Protein AF-A0A0C2NBC2-F1 (afdb_monomer)

Sequence (192 aa):
MINNTVFPVDLDEVLRVILNFRPHAPLLLIKTSCEFSKDFIDHCDNTSKCIQIPGITFDSIYKWFAQVHVPASQVITRVRAAKKDIVSDNISDCKYLNNILVLCRQTNEVARIATLIGEIIKQTGENDAVLVLQTVSDFYTVRVRKVSEFIKIKSKTMKTIVNPLSLLFFTHQHYQSLGNYGLYQHTLQSFI

Solvent-accessible surface area (backbone atoms only — not comparable to full-atom values): 11578 Å² total; per-residue (Å²): 139,89,82,85,75,94,50,75,78,53,51,54,54,51,50,55,53,53,69,66,58,58,76,86,50,59,68,67,58,54,36,53,45,39,43,52,53,48,52,50,50,56,50,32,77,75,34,101,72,52,80,84,45,88,97,60,48,71,66,58,52,37,57,45,37,38,68,37,45,70,52,46,60,52,44,74,77,72,71,77,75,86,63,94,52,66,63,62,51,50,40,51,52,43,52,56,49,52,56,28,43,77,61,44,86,50,69,69,57,35,51,54,51,52,50,52,47,50,50,53,43,69,73,36,55,77,83,52,23,54,58,41,49,47,53,56,50,50,58,50,52,55,50,53,50,53,52,51,52,51,52,55,50,51,52,58,58,42,72,75,76,60,75,80,77,70,64,65,64,66,59,53,64,62,51,67,76,64,71,81,70,96,78,64,73,81,78,59,67,82,79,114

pLDDT: mean 79.21, std 20.14, range [30.17, 97.56]

Secondary structure (DSSP, 8-state):
-----S-HHHHHHHHHHHHT--TTS-HHHHHHHHHHHHHHHHHHHHSTT----TT--HHHHHHHHHHTHHHHHHSTTS--SS-S-HHHHHHHHHHHHHHHHTT--SHHHHHHHHHHHHHHHHHS-HHHHHHHHHHHHHHHHHHHHHHHHHHHHHHHHHTTT--GGGSHHHHHHHHHTTTT-TTSSSSSTT--

Structure (mmCIF, N/CA/C/O backbone):
data_AF-A0A0C2NBC2-F1
#
_entry.id   AF-A0A0C2NBC2-F1
#
loop_
_atom_site.group_PDB
_atom_site.id
_atom_site.type_symbol
_atom_site.label_atom_id
_atom_site.label_alt_id
_atom_site.label_comp_id
_atom_site.label_asym_id
_atom_site.label_entity_id
_atom_site.label_seq_id
_atom_site.pdbx_PDB_ins_code
_atom_site.Cartn_x
_atom_site.Cartn_y
_atom_site.Cartn_z
_atom_site.occupancy
_atom_site.B_iso_or_equiv
_atom_site.auth_seq_id
_atom_site.auth_comp_id
_atom_site.auth_asym_id
_atom_site.auth_atom_id
_atom_site.pdbx_PDB_model_num
ATOM 1 N N . MET A 1 1 ? 0.165 -8.753 -22.929 1.00 30.17 1 MET A N 1
ATOM 2 C CA . MET A 1 1 ? -0.821 -7.994 -23.725 1.00 30.17 1 MET A CA 1
ATOM 3 C C . MET A 1 1 ? -2.175 -8.651 -23.497 1.00 30.17 1 MET A C 1
ATOM 5 O O . MET A 1 1 ? -2.457 -9.665 -24.115 1.00 30.17 1 MET A O 1
ATOM 9 N N . ILE A 1 2 ? -2.934 -8.154 -22.517 1.00 35.72 2 ILE A N 1
ATOM 10 C CA . ILE A 1 2 ? -4.278 -8.635 -22.158 1.00 35.72 2 ILE A CA 1
ATOM 11 C C . ILE A 1 2 ? -5.231 -7.534 -22.625 1.00 35.72 2 ILE A C 1
ATOM 13 O O . ILE A 1 2 ? -5.630 -6.679 -21.846 1.00 35.72 2 ILE A O 1
ATOM 17 N N . ASN A 1 3 ? -5.494 -7.472 -23.928 1.00 37.84 3 ASN A N 1
ATOM 18 C CA . ASN A 1 3 ? -6.406 -6.484 -24.499 1.00 37.84 3 ASN A CA 1
ATOM 19 C C . ASN A 1 3 ? -7.608 -7.264 -25.041 1.00 37.84 3 ASN A C 1
ATOM 21 O O . ASN A 1 3 ? -7.467 -7.962 -26.040 1.00 37.84 3 ASN A O 1
ATOM 25 N N . ASN A 1 4 ? -8.753 -7.151 -24.360 1.00 46.91 4 ASN A N 1
ATOM 26 C CA . ASN A 1 4 ? -10.047 -7.804 -24.632 1.00 46.91 4 ASN A CA 1
ATOM 27 C C . ASN A 1 4 ? -10.210 -9.257 -24.153 1.00 46.91 4 ASN A C 1
ATOM 29 O O . ASN A 1 4 ? -10.560 -10.138 -24.937 1.00 46.91 4 ASN A O 1
ATOM 33 N N . THR A 1 5 ? -10.046 -9.517 -22.854 1.00 44.75 5 THR A N 1
ATOM 34 C CA . THR A 1 5 ? -10.602 -10.743 -22.262 1.00 44.75 5 THR A CA 1
ATOM 35 C C . THR A 1 5 ? -12.075 -10.547 -21.899 1.00 44.75 5 THR A C 1
ATOM 37 O O . THR A 1 5 ? -12.472 -9.566 -21.278 1.00 44.75 5 THR A O 1
ATOM 40 N N . VAL A 1 6 ? -12.881 -11.524 -22.303 1.00 53.97 6 VAL A N 1
ATOM 41 C CA . VAL A 1 6 ? -14.344 -11.656 -22.182 1.00 53.97 6 VAL A CA 1
ATOM 42 C C . VAL A 1 6 ? -14.830 -11.805 -20.724 1.00 53.97 6 VAL A C 1
ATOM 44 O O . VAL A 1 6 ? -15.981 -12.142 -20.485 1.00 53.97 6 VAL A O 1
ATOM 47 N N . PHE A 1 7 ? -13.997 -11.521 -19.720 1.00 52.72 7 PHE A N 1
ATOM 48 C CA . PHE A 1 7 ? -14.263 -11.943 -18.341 1.00 52.72 7 PHE A CA 1
ATOM 49 C C . PHE A 1 7 ? -14.212 -10.818 -17.295 1.00 52.72 7 PHE A C 1
ATOM 51 O O . PHE A 1 7 ? -13.457 -10.907 -16.329 1.00 52.72 7 PHE A O 1
ATOM 58 N N . PRO A 1 8 ? -15.043 -9.764 -17.414 1.00 58.97 8 PRO A N 1
ATOM 59 C CA . PRO A 1 8 ? -15.322 -8.900 -16.269 1.00 58.97 8 PRO A CA 1
ATOM 60 C C . PRO A 1 8 ? -16.094 -9.640 -15.157 1.00 58.97 8 PRO A C 1
ATOM 62 O O . PRO A 1 8 ? -16.022 -9.221 -14.008 1.00 58.97 8 PRO A O 1
ATOM 65 N N . VAL A 1 9 ? -16.797 -10.735 -15.489 1.00 59.44 9 VAL A N 1
ATOM 66 C CA . VAL A 1 9 ? -17.610 -11.540 -14.552 1.00 59.44 9 VAL A CA 1
ATOM 67 C C . VAL A 1 9 ? -16.767 -12.493 -13.691 1.00 59.44 9 VAL A C 1
ATOM 69 O O . VAL A 1 9 ? -17.224 -12.901 -12.636 1.00 59.44 9 VAL A O 1
ATOM 72 N N . ASP A 1 10 ? -15.525 -12.803 -14.072 1.00 78.19 10 ASP A N 1
ATOM 73 C CA . ASP A 1 10 ? -14.677 -13.690 -13.256 1.00 78.19 10 ASP A CA 1
ATOM 74 C C . ASP A 1 10 ? -13.828 -12.898 -12.250 1.00 78.19 10 ASP A C 1
ATOM 76 O O . ASP A 1 10 ? -13.394 -13.417 -11.222 1.00 78.19 10 ASP A O 1
ATOM 80 N N . LEU A 1 11 ? -13.566 -11.617 -12.535 1.00 86.62 11 LEU A N 1
ATOM 81 C CA . LEU A 1 11 ? -12.666 -10.798 -11.726 1.00 86.62 11 LEU A CA 1
ATOM 82 C C . LEU A 1 11 ? -13.251 -10.485 -10.344 1.00 86.62 11 LEU A C 1
ATOM 84 O O . LEU A 1 11 ? -12.515 -10.464 -9.353 1.00 86.62 11 LEU A O 1
ATOM 88 N N . ASP A 1 12 ? -14.561 -10.244 -10.258 1.00 87.94 12 ASP A N 1
ATOM 89 C CA . ASP A 1 12 ? -15.206 -9.971 -8.977 1.00 87.94 12 ASP A CA 1
ATOM 90 C C . ASP A 1 12 ? -15.279 -11.218 -8.097 1.00 87.94 12 ASP A C 1
ATOM 92 O O . ASP A 1 12 ? -14.999 -11.126 -6.901 1.00 87.94 12 ASP A O 1
ATOM 96 N N . GLU A 1 13 ? -15.588 -12.378 -8.672 1.00 90.69 13 GLU A N 1
ATOM 97 C CA . GLU A 1 13 ? -15.588 -13.651 -7.960 1.00 90.69 13 GLU A CA 1
ATOM 98 C C . GLU A 1 13 ? -14.192 -13.978 -7.421 1.00 90.69 13 GLU A C 1
ATOM 100 O O . GLU A 1 13 ? -14.047 -14.265 -6.230 1.00 90.69 13 GLU A O 1
ATOM 105 N N . VAL A 1 14 ? -13.148 -13.825 -8.243 1.00 92.94 14 VAL A N 1
ATOM 106 C CA . VAL A 1 14 ? -11.758 -14.044 -7.815 1.00 92.94 14 VAL A CA 1
ATOM 107 C C . VAL A 1 14 ? -11.377 -13.110 -6.665 1.00 92.94 14 VAL A C 1
ATOM 109 O O . VAL A 1 14 ? -10.843 -13.573 -5.654 1.00 92.94 14 VAL A O 1
ATOM 112 N N . LEU A 1 15 ? -11.690 -11.812 -6.756 1.00 94.06 15 LEU A N 1
ATOM 113 C CA . LEU A 1 15 ? -11.416 -10.875 -5.662 1.00 94.06 15 LEU A CA 1
ATOM 114 C C . LEU A 1 15 ? -12.207 -11.227 -4.398 1.00 94.06 15 LEU A C 1
ATOM 116 O O . LEU A 1 15 ? -11.645 -11.187 -3.305 1.00 94.06 15 LEU A O 1
ATOM 120 N N . ARG A 1 16 ? -13.480 -11.626 -4.509 1.00 94.56 16 ARG A N 1
ATOM 121 C CA . ARG A 1 16 ? -14.263 -12.071 -3.342 1.00 94.56 16 ARG A CA 1
ATOM 122 C C . ARG A 1 16 ? -13.638 -13.297 -2.690 1.00 94.56 16 ARG A C 1
ATOM 124 O O . ARG A 1 16 ? -13.584 -13.357 -1.464 1.00 94.56 16 ARG A O 1
ATOM 131 N N . VAL A 1 17 ? -13.159 -14.261 -3.472 1.00 96.06 17 VAL A N 1
ATOM 132 C CA . VAL A 1 17 ? -12.481 -15.454 -2.948 1.00 96.06 17 VAL A CA 1
ATOM 133 C C . VAL A 1 17 ? -11.195 -15.062 -2.218 1.00 96.06 17 VAL A C 1
ATOM 135 O O . VAL A 1 17 ? -11.011 -15.458 -1.066 1.00 96.06 17 VAL A O 1
ATOM 138 N N . ILE A 1 18 ? -10.360 -14.218 -2.833 1.00 96.81 18 ILE A N 1
ATOM 139 C CA . ILE A 1 18 ? -9.109 -13.730 -2.237 1.00 96.81 18 ILE A CA 1
ATOM 140 C C . ILE A 1 18 ? -9.363 -13.044 -0.892 1.00 96.81 18 ILE A C 1
ATOM 142 O O . ILE A 1 18 ? -8.725 -13.380 0.106 1.00 96.81 18 ILE A O 1
ATOM 146 N N . LEU A 1 19 ? -10.328 -12.122 -0.838 1.00 96.25 19 LEU A N 1
ATOM 147 C CA . LEU A 1 19 ? -10.623 -11.348 0.371 1.00 96.25 19 LEU A CA 1
ATOM 148 C C . LEU A 1 19 ? -11.207 -12.195 1.512 1.00 96.25 19 LEU A C 1
ATOM 150 O O . LEU A 1 19 ? -11.191 -11.760 2.663 1.00 96.25 19 LEU A O 1
ATOM 154 N N . ASN A 1 20 ? -11.682 -13.406 1.213 1.00 96.75 20 ASN A N 1
ATOM 155 C CA . ASN A 1 20 ? -12.149 -14.373 2.203 1.00 96.75 20 ASN A CA 1
ATOM 156 C C . ASN A 1 20 ? -11.049 -15.336 2.685 1.00 96.75 20 ASN A C 1
ATOM 158 O O . ASN A 1 20 ? -11.288 -16.130 3.602 1.00 96.75 20 ASN A O 1
ATOM 162 N N . PHE A 1 21 ? -9.837 -15.287 2.119 1.00 97.31 21 PHE A N 1
ATOM 163 C CA . PHE A 1 21 ? -8.730 -16.099 2.616 1.00 97.31 21 PHE A CA 1
ATOM 164 C C . PHE A 1 21 ? -8.300 -15.665 4.013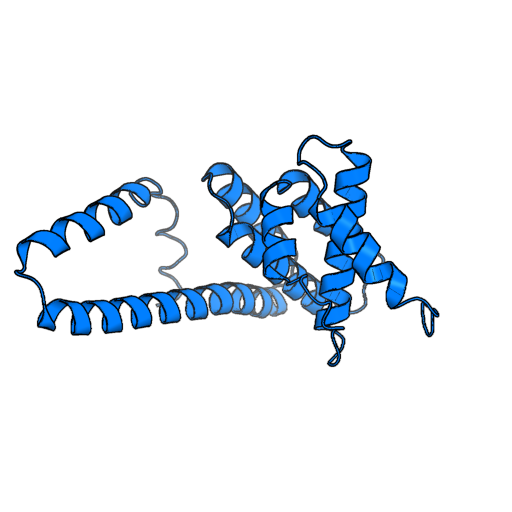 1.00 97.31 21 PHE A C 1
ATOM 166 O O . PHE A 1 21 ? -8.055 -14.490 4.288 1.00 97.31 21 PHE A O 1
ATOM 173 N N . ARG A 1 22 ? -8.149 -16.656 4.897 1.00 96.25 22 ARG A N 1
ATOM 174 C CA . ARG A 1 22 ? -7.610 -16.439 6.239 1.00 96.25 22 ARG A CA 1
ATOM 175 C C . ARG A 1 22 ? -6.101 -16.160 6.171 1.00 96.25 22 ARG A C 1
ATOM 177 O O . ARG A 1 22 ? -5.425 -16.789 5.359 1.00 96.25 22 ARG A O 1
ATOM 184 N N . PRO A 1 23 ? -5.533 -15.358 7.090 1.00 93.19 23 PRO A N 1
ATOM 185 C CA . PRO A 1 23 ? -4.099 -15.035 7.083 1.00 93.19 23 PRO A CA 1
ATOM 186 C C . PRO A 1 23 ? -3.159 -16.245 7.215 1.00 93.19 23 PRO A C 1
ATOM 188 O O . PRO A 1 23 ? -2.001 -16.177 6.821 1.00 93.19 23 PRO A O 1
ATOM 191 N N . HIS A 1 24 ? -3.664 -17.357 7.753 1.00 94.69 24 HIS A N 1
ATOM 192 C CA . HIS A 1 24 ? -2.961 -18.637 7.924 1.00 94.69 24 HIS A CA 1
ATOM 193 C C . HIS A 1 24 ? -3.140 -19.610 6.739 1.00 94.69 24 HIS A C 1
ATOM 195 O O . HIS A 1 24 ? -2.788 -20.784 6.850 1.00 94.69 24 HIS A O 1
ATOM 201 N N . ALA A 1 25 ? -3.716 -19.165 5.617 1.00 96.94 25 ALA A N 1
ATOM 202 C CA . ALA A 1 25 ? -3.747 -19.960 4.392 1.00 96.94 25 ALA A CA 1
ATOM 203 C C . ALA A 1 25 ? -2.314 -20.224 3.868 1.00 96.94 25 ALA A C 1
ATOM 205 O O . ALA A 1 25 ? -1.370 -19.542 4.279 1.00 96.94 25 ALA A O 1
ATOM 206 N N . PRO A 1 26 ? -2.119 -21.201 2.960 1.00 97.56 26 PRO A N 1
ATOM 207 C CA . PRO A 1 26 ? -0.796 -21.515 2.429 1.00 97.56 26 PRO A CA 1
ATOM 208 C C . PRO A 1 26 ? -0.068 -20.275 1.893 1.00 97.56 26 PRO A C 1
ATOM 210 O O . PRO A 1 26 ? -0.634 -19.496 1.125 1.00 97.56 26 PRO A O 1
ATOM 213 N N . LEU A 1 27 ? 1.206 -20.110 2.268 1.00 95.12 27 LEU A N 1
ATOM 214 C CA . LEU A 1 27 ? 1.987 -18.905 1.958 1.00 95.12 27 LEU A CA 1
ATOM 215 C C . LEU A 1 27 ? 2.019 -18.587 0.458 1.00 95.12 27 LEU A C 1
ATOM 217 O O . LEU A 1 27 ? 1.910 -17.424 0.079 1.00 95.12 27 LEU A O 1
ATOM 221 N N . LEU A 1 28 ? 2.147 -19.613 -0.389 1.00 95.06 28 LEU A N 1
ATOM 222 C CA . LEU A 1 28 ? 2.129 -19.449 -1.842 1.00 95.06 28 LEU A CA 1
ATOM 223 C C . LEU A 1 28 ? 0.809 -18.829 -2.318 1.00 95.06 28 LEU A C 1
ATOM 225 O O . LEU A 1 28 ? 0.835 -17.871 -3.081 1.00 95.06 28 LEU A O 1
ATOM 229 N N . LEU A 1 29 ? -0.324 -19.317 -1.804 1.00 96.44 29 LEU A N 1
ATOM 230 C CA . LEU A 1 29 ? -1.652 -18.815 -2.153 1.00 96.44 29 LEU A CA 1
ATOM 231 C C . LEU A 1 29 ? -1.825 -17.355 -1.729 1.00 96.44 29 LEU A C 1
ATOM 233 O O . LEU A 1 29 ? -2.248 -16.535 -2.540 1.00 96.44 29 LEU A O 1
ATOM 237 N N . ILE A 1 30 ? -1.456 -17.015 -0.489 1.00 97.12 30 ILE A N 1
ATOM 238 C CA . ILE A 1 30 ? -1.508 -15.628 -0.007 1.00 97.12 30 ILE A CA 1
ATOM 239 C C . ILE A 1 30 ? -0.620 -14.731 -0.867 1.00 97.12 30 ILE A C 1
ATOM 241 O O . ILE A 1 30 ? -1.044 -13.653 -1.266 1.00 97.12 30 ILE A O 1
ATOM 245 N N . LYS A 1 31 ? 0.592 -15.181 -1.198 1.00 94.75 31 LYS A N 1
ATOM 246 C CA . LYS A 1 31 ? 1.529 -14.393 -1.993 1.00 94.75 31 LYS A CA 1
ATOM 247 C C . LYS A 1 31 ? 1.004 -14.106 -3.398 1.00 94.75 31 LYS A C 1
ATOM 249 O O . LYS A 1 31 ? 0.984 -12.946 -3.791 1.00 94.75 31 LYS A O 1
ATOM 254 N N . THR A 1 32 ? 0.527 -15.125 -4.108 1.00 94.56 32 THR A N 1
ATOM 255 C CA . THR A 1 32 ? -0.091 -14.963 -5.434 1.00 94.56 32 THR A CA 1
ATOM 256 C C . THR A 1 32 ? -1.338 -14.082 -5.356 1.00 94.56 32 THR A C 1
ATOM 258 O O . THR A 1 32 ? -1.548 -13.230 -6.212 1.00 94.56 32 THR A O 1
ATOM 261 N N . SER A 1 33 ? -2.134 -14.215 -4.293 1.00 96.62 33 SER A N 1
ATOM 262 C CA . SER A 1 33 ? -3.305 -13.361 -4.066 1.00 96.62 33 SER A CA 1
ATOM 263 C C . SER A 1 33 ? -2.920 -11.898 -3.832 1.00 96.62 33 SER A C 1
ATOM 265 O O . SER A 1 33 ? -3.608 -10.992 -4.306 1.00 96.62 33 SER A O 1
ATOM 267 N N . CYS A 1 34 ? -1.806 -11.657 -3.132 1.00 95.56 34 CYS A N 1
ATOM 268 C CA . CYS A 1 34 ? -1.282 -10.314 -2.934 1.00 95.56 34 CYS A CA 1
ATOM 269 C C . CYS A 1 34 ? -0.752 -9.705 -4.237 1.00 95.56 34 CYS A C 1
ATOM 271 O O . CYS A 1 34 ? -1.027 -8.538 -4.502 1.00 95.56 34 CYS A O 1
ATOM 273 N N . GLU A 1 35 ? -0.018 -10.488 -5.035 1.00 93.44 35 GLU A N 1
ATOM 274 C CA . GLU A 1 35 ? 0.471 -10.095 -6.364 1.00 93.44 35 GLU A CA 1
ATOM 275 C C . GLU A 1 35 ? -0.717 -9.704 -7.263 1.00 93.44 35 GLU A C 1
ATOM 277 O O . GLU A 1 35 ? -0.791 -8.568 -7.723 1.00 93.44 35 GLU A O 1
ATOM 282 N N . PHE A 1 36 ? -1.723 -10.575 -7.370 1.00 94.00 36 PHE A N 1
ATOM 283 C CA . PHE A 1 36 ? -2.944 -10.312 -8.135 1.00 94.00 36 PHE A CA 1
ATOM 284 C C . PHE A 1 36 ? -3.692 -9.053 -7.674 1.00 94.00 36 PHE A C 1
ATOM 286 O O . PHE A 1 36 ? -4.092 -8.221 -8.485 1.00 94.00 36 PHE A O 1
ATOM 293 N N . SER A 1 37 ? -3.888 -8.892 -6.362 1.00 94.69 37 SER A N 1
ATOM 294 C CA . SER A 1 37 ? -4.626 -7.747 -5.814 1.00 94.69 37 SER A CA 1
ATOM 295 C C . SER A 1 37 ? -3.878 -6.428 -6.015 1.00 94.69 37 SER A C 1
ATOM 297 O O . SER A 1 37 ? -4.515 -5.393 -6.208 1.00 94.69 37 SER A O 1
ATOM 299 N N . LYS A 1 38 ? -2.538 -6.448 -5.990 1.00 92.75 38 LYS A N 1
ATOM 300 C CA . LYS A 1 38 ? -1.725 -5.272 -6.318 1.00 92.75 38 LYS A CA 1
ATOM 301 C C . LYS A 1 38 ? -1.843 -4.935 -7.802 1.00 92.75 38 LYS A C 1
ATOM 303 O O . LYS A 1 38 ? -2.137 -3.788 -8.113 1.00 92.75 38 LYS A O 1
ATOM 308 N N . ASP A 1 39 ? -1.708 -5.923 -8.685 1.00 90.50 39 ASP A N 1
ATOM 309 C CA . ASP A 1 39 ? -1.859 -5.725 -10.131 1.00 90.50 39 ASP A CA 1
ATOM 310 C C . ASP A 1 39 ? -3.245 -5.154 -10.478 1.00 90.50 39 ASP A C 1
ATOM 312 O O . ASP A 1 39 ? -3.367 -4.278 -11.334 1.00 90.50 39 ASP A O 1
ATOM 316 N N . PHE A 1 40 ? -4.292 -5.595 -9.771 1.00 91.44 40 PHE A N 1
ATOM 317 C CA . PHE A 1 40 ? -5.639 -5.038 -9.892 1.00 91.44 40 PHE A CA 1
ATOM 318 C C . PHE A 1 40 ? -5.705 -3.554 -9.494 1.00 91.44 40 PHE A C 1
ATOM 320 O O . PHE A 1 40 ? -6.279 -2.750 -10.231 1.00 91.44 40 PHE A O 1
ATOM 327 N N . ILE A 1 41 ? -5.109 -3.173 -8.358 1.00 91.50 41 ILE A N 1
ATOM 328 C CA . ILE A 1 41 ? -5.049 -1.770 -7.911 1.00 91.50 41 ILE A CA 1
ATOM 329 C C . ILE A 1 41 ? -4.270 -0.924 -8.919 1.00 91.50 41 ILE A C 1
ATOM 331 O O . ILE A 1 41 ? -4.780 0.099 -9.370 1.00 91.50 41 ILE A O 1
ATOM 335 N N . ASP A 1 42 ? -3.079 -1.375 -9.317 1.00 88.88 42 ASP A N 1
ATOM 336 C CA . ASP A 1 42 ? -2.225 -0.664 -10.268 1.00 88.88 42 ASP A CA 1
ATOM 337 C C . ASP A 1 42 ? -2.945 -0.485 -11.618 1.00 88.88 42 ASP A C 1
ATOM 339 O O . ASP A 1 42 ? -2.888 0.582 -12.233 1.00 88.88 42 ASP A O 1
ATOM 343 N N . HIS A 1 43 ? -3.680 -1.498 -12.086 1.00 87.31 43 HIS A N 1
ATOM 344 C CA . HIS A 1 43 ? -4.497 -1.388 -13.294 1.00 87.31 43 HIS A CA 1
ATOM 345 C C . HIS A 1 43 ? -5.618 -0.349 -13.147 1.00 87.31 43 HIS A C 1
ATOM 347 O O . HIS A 1 43 ? -5.848 0.456 -14.054 1.00 87.31 43 HIS A O 1
ATOM 353 N N . CYS A 1 44 ? -6.310 -0.347 -12.010 1.00 88.12 44 CYS A N 1
ATOM 354 C CA . CYS A 1 44 ? -7.367 0.614 -11.732 1.00 88.12 44 CYS A CA 1
ATOM 355 C C . CYS A 1 44 ? -6.856 2.054 -11.598 1.00 88.12 44 CYS A C 1
ATOM 357 O O . CYS A 1 44 ? -7.519 2.962 -12.085 1.00 88.12 44 CYS A O 1
ATOM 359 N N . ASP A 1 45 ? -5.695 2.279 -10.985 1.00 86.31 45 ASP A N 1
ATOM 360 C CA . ASP A 1 45 ? -5.118 3.622 -10.848 1.00 86.31 45 ASP A CA 1
ATOM 361 C C . ASP A 1 45 ? -4.668 4.188 -12.206 1.00 86.31 45 ASP A C 1
ATOM 363 O O . ASP A 1 45 ? -4.774 5.391 -12.454 1.00 86.31 45 ASP A O 1
ATOM 367 N N . ASN A 1 46 ? -4.216 3.320 -13.118 1.00 83.94 46 ASN A N 1
ATOM 368 C CA . ASN A 1 46 ? -3.791 3.704 -14.467 1.00 83.94 46 ASN A CA 1
ATOM 369 C C . ASN A 1 46 ? -4.950 3.859 -15.463 1.00 83.94 46 ASN A C 1
ATOM 371 O O . ASN A 1 46 ? -4.775 4.441 -16.537 1.00 83.94 46 ASN A O 1
ATOM 375 N N . THR A 1 47 ? -6.134 3.337 -15.143 1.00 83.62 47 THR A N 1
ATOM 376 C CA . THR A 1 47 ? -7.311 3.435 -16.005 1.00 83.62 47 THR A CA 1
ATOM 377 C C . THR A 1 47 ? -8.317 4.408 -15.401 1.00 83.62 47 THR A C 1
ATOM 379 O O . THR A 1 47 ? -8.829 4.220 -14.307 1.00 83.62 47 THR A O 1
ATOM 382 N N . SER A 1 48 ? -8.715 5.438 -16.151 1.00 75.00 48 SER A N 1
ATOM 383 C CA . SER A 1 48 ? -9.769 6.375 -15.712 1.00 75.00 48 SER A CA 1
ATOM 384 C C . SER A 1 48 ? -11.143 5.715 -15.490 1.00 75.00 48 SER A C 1
ATOM 386 O O . SER A 1 48 ? -12.089 6.370 -15.059 1.00 75.00 48 SER A O 1
ATOM 388 N N . LYS A 1 49 ? -11.259 4.417 -15.794 1.00 78.44 49 LYS A N 1
ATOM 389 C CA . LYS A 1 49 ? -12.461 3.591 -15.704 1.0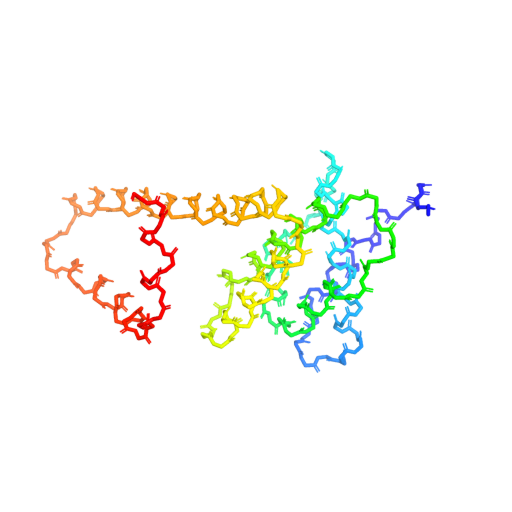0 78.44 49 LYS A CA 1
ATOM 390 C C . LYS A 1 49 ? -12.205 2.353 -14.845 1.00 78.44 49 LYS A C 1
ATOM 392 O O . LYS A 1 49 ? -12.439 1.238 -15.306 1.00 78.44 49 LYS A O 1
ATOM 397 N N . CYS A 1 50 ? -11.727 2.535 -13.615 1.00 78.81 50 CYS A N 1
ATOM 398 C CA . CYS A 1 50 ? -11.687 1.419 -12.675 1.00 78.81 50 CYS A CA 1
ATOM 399 C C . CYS A 1 50 ? -13.086 0.791 -12.576 1.00 78.81 50 CYS A C 1
ATOM 401 O O . CYS A 1 50 ? -14.087 1.486 -12.363 1.00 78.81 50 CYS A O 1
ATOM 403 N N . ILE A 1 51 ? -13.149 -0.523 -12.786 1.00 77.81 51 ILE A N 1
ATOM 404 C CA . ILE A 1 51 ? -14.394 -1.281 -12.724 1.00 77.81 51 ILE A CA 1
ATOM 405 C C . ILE A 1 51 ? -14.875 -1.222 -11.276 1.00 77.81 51 ILE A C 1
ATOM 407 O O . ILE A 1 51 ? -14.234 -1.758 -10.373 1.00 77.81 51 ILE A O 1
ATOM 411 N N . GLN A 1 52 ? -16.001 -0.547 -11.042 1.00 80.06 52 GLN A N 1
ATOM 412 C CA . GLN A 1 52 ? -16.652 -0.586 -9.740 1.00 80.06 52 GLN A CA 1
ATOM 413 C C . GLN A 1 52 ? -17.248 -1.976 -9.553 1.00 80.06 52 GLN A C 1
ATOM 415 O O . GLN A 1 52 ? -18.258 -2.314 -10.166 1.00 80.06 52 GLN A O 1
ATOM 420 N N . ILE A 1 53 ? -16.606 -2.783 -8.716 1.00 84.31 53 ILE A N 1
ATOM 421 C CA . ILE A 1 53 ? -17.101 -4.104 -8.355 1.00 84.31 53 ILE A CA 1
ATOM 422 C C . ILE A 1 53 ? -18.050 -3.947 -7.159 1.00 84.31 53 ILE A C 1
ATOM 424 O O . ILE A 1 53 ? -17.608 -3.521 -6.087 1.00 84.31 53 ILE A O 1
ATOM 428 N N . PRO A 1 54 ? -19.347 -4.280 -7.293 1.00 86.00 54 PRO A N 1
ATOM 429 C CA . PRO A 1 54 ? -20.291 -4.158 -6.190 1.00 86.00 54 PRO A CA 1
ATOM 430 C C . PRO A 1 54 ? -19.819 -4.933 -4.953 1.00 86.00 54 PRO A C 1
ATOM 432 O O . PRO A 1 54 ? -19.518 -6.123 -5.018 1.00 86.00 54 PRO A O 1
ATOM 435 N N . GLY A 1 55 ? -19.747 -4.245 -3.812 1.00 86.31 55 GLY A N 1
ATOM 436 C CA . GLY A 1 55 ? -19.353 -4.836 -2.528 1.00 86.31 55 GLY A CA 1
ATOM 437 C C . GLY A 1 55 ? -17.844 -4.980 -2.297 1.00 86.31 55 GLY A C 1
ATOM 438 O O . GLY A 1 55 ? -17.444 -5.242 -1.162 1.00 86.31 55 GLY A O 1
ATOM 439 N N . ILE A 1 56 ? -16.997 -4.753 -3.307 1.00 89.12 56 ILE A N 1
ATOM 440 C CA . ILE A 1 56 ? -15.539 -4.753 -3.146 1.00 89.12 56 ILE A CA 1
ATOM 441 C C . ILE A 1 56 ? -15.027 -3.323 -3.263 1.00 89.12 56 ILE A C 1
ATOM 443 O O . ILE A 1 56 ? -15.150 -2.670 -4.293 1.00 89.12 56 ILE A O 1
ATOM 447 N N . THR A 1 57 ? -14.427 -2.835 -2.181 1.00 92.44 57 THR A N 1
ATOM 448 C CA . THR A 1 57 ? -13.785 -1.518 -2.141 1.00 92.44 57 THR A CA 1
ATOM 449 C C . THR A 1 57 ? -12.280 -1.690 -1.995 1.00 92.44 57 THR A C 1
ATOM 451 O O . THR A 1 57 ? -11.825 -2.688 -1.433 1.00 92.44 57 THR A O 1
ATOM 454 N N . PHE A 1 58 ? -11.492 -0.698 -2.418 1.00 91.88 58 PHE A N 1
ATOM 455 C CA . PHE A 1 58 ? -10.056 -0.696 -2.121 1.00 91.88 58 PHE A CA 1
ATOM 456 C C . PHE A 1 58 ? -9.773 -0.762 -0.621 1.00 91.88 58 PHE A C 1
ATOM 458 O O . PHE A 1 58 ? -8.817 -1.413 -0.217 1.00 91.88 58 PHE A O 1
ATOM 465 N N . ASP A 1 59 ? -10.626 -0.167 0.215 1.00 92.38 59 ASP A N 1
ATOM 466 C CA . ASP A 1 59 ? -10.519 -0.285 1.671 1.00 92.38 59 ASP A CA 1
ATOM 467 C C . ASP A 1 59 ? -10.611 -1.749 2.134 1.00 92.38 59 ASP A C 1
ATOM 469 O O . ASP A 1 59 ? -9.814 -2.175 2.967 1.00 92.38 59 ASP A O 1
ATOM 473 N N . SER A 1 60 ? -11.499 -2.555 1.542 1.00 94.81 60 SER A N 1
ATOM 474 C CA . SER A 1 60 ? -11.572 -3.997 1.816 1.00 94.81 60 SER A CA 1
ATOM 475 C C . SER A 1 60 ? -10.280 -4.723 1.423 1.00 94.81 60 SER A C 1
ATOM 477 O O . SER A 1 60 ? -9.796 -5.559 2.186 1.00 94.81 60 SER A O 1
ATOM 479 N N . ILE A 1 61 ? -9.690 -4.375 0.273 1.00 95.38 61 ILE A N 1
ATOM 480 C CA . ILE A 1 61 ? -8.424 -4.962 -0.191 1.00 95.38 61 ILE A CA 1
ATOM 481 C C . ILE A 1 61 ? -7.270 -4.573 0.744 1.00 95.38 61 ILE A C 1
ATOM 483 O O . ILE A 1 61 ? -6.535 -5.439 1.216 1.00 95.38 61 ILE A O 1
ATOM 487 N N . TYR A 1 62 ? -7.143 -3.293 1.100 1.00 94.00 62 TYR A N 1
ATOM 488 C CA . TYR A 1 62 ? -6.114 -2.827 2.031 1.00 94.00 62 TYR A CA 1
ATOM 489 C C . TYR A 1 62 ? -6.280 -3.413 3.439 1.00 94.00 62 TYR A C 1
ATOM 491 O O . TYR A 1 62 ? -5.289 -3.779 4.073 1.00 94.00 62 TYR A O 1
ATOM 499 N N . LYS A 1 63 ? -7.518 -3.586 3.918 1.00 93.19 63 LYS A N 1
ATOM 500 C CA . LYS A 1 63 ? -7.807 -4.288 5.180 1.00 93.19 63 LYS A CA 1
ATOM 501 C C . LYS A 1 63 ? -7.373 -5.744 5.146 1.00 93.19 63 LYS A C 1
ATOM 503 O O . LYS A 1 63 ? -6.921 -6.255 6.170 1.00 93.19 63 LYS A O 1
ATOM 508 N N . TRP A 1 64 ? -7.512 -6.412 4.007 1.00 96.00 64 TRP A N 1
ATOM 509 C CA . TRP A 1 64 ? -7.005 -7.767 3.837 1.00 96.00 64 TRP A CA 1
ATOM 510 C C . TRP A 1 64 ? -5.470 -7.781 3.821 1.00 96.00 64 TRP A C 1
ATOM 512 O O . TRP A 1 64 ? -4.865 -8.520 4.597 1.00 96.00 64 TRP A O 1
ATOM 522 N N . PHE A 1 65 ? -4.823 -6.878 3.073 1.00 95.19 65 PHE A N 1
ATOM 523 C CA . PHE A 1 65 ? -3.361 -6.747 3.070 1.00 95.19 65 PHE A CA 1
ATOM 524 C C . PHE A 1 65 ? -2.761 -6.504 4.453 1.00 95.19 65 PHE A C 1
ATOM 526 O O . PHE A 1 65 ? -1.727 -7.084 4.774 1.00 95.19 65 PHE A O 1
ATOM 533 N N . ALA A 1 66 ? -3.407 -5.691 5.289 1.00 91.75 66 ALA A N 1
ATOM 534 C CA . ALA A 1 66 ? -2.954 -5.438 6.655 1.00 91.75 66 ALA A CA 1
ATOM 535 C C . ALA A 1 66 ? -2.881 -6.725 7.499 1.00 91.75 66 ALA A C 1
ATOM 537 O O . ALA A 1 66 ? -2.005 -6.863 8.350 1.00 91.75 66 ALA A O 1
ATOM 538 N N . GLN A 1 67 ? -3.747 -7.707 7.230 1.00 94.00 67 GLN A N 1
ATOM 539 C CA . GLN A 1 67 ? -3.726 -8.998 7.924 1.00 94.00 67 GLN A CA 1
ATOM 540 C C . GLN A 1 67 ? -2.591 -9.909 7.435 1.00 94.00 67 GLN A C 1
ATOM 542 O O . GLN A 1 67 ? -2.084 -10.726 8.200 1.00 94.00 67 GLN A O 1
ATOM 547 N N . VAL A 1 68 ? -2.155 -9.749 6.183 1.00 94.50 68 VAL A N 1
ATOM 548 C CA . VAL A 1 68 ? -1.061 -10.511 5.552 1.00 94.50 68 VAL A CA 1
ATOM 549 C C . VAL A 1 68 ? 0.111 -9.605 5.167 1.00 94.50 68 VAL A C 1
ATOM 551 O O . VAL A 1 68 ? 0.752 -9.764 4.128 1.00 94.50 68 VAL A O 1
ATOM 554 N N . HIS A 1 69 ? 0.416 -8.645 6.039 1.00 89.44 69 HIS A N 1
ATOM 555 C CA . HIS A 1 69 ? 1.346 -7.547 5.778 1.00 89.44 69 HIS A CA 1
ATOM 556 C C . HIS A 1 69 ? 2.781 -8.005 5.426 1.00 89.44 69 HIS A C 1
ATOM 558 O O . HIS A 1 69 ? 3.488 -7.289 4.723 1.00 89.44 69 HIS A O 1
ATOM 564 N N . VAL A 1 70 ? 3.234 -9.191 5.872 1.00 91.12 70 VAL A N 1
ATOM 565 C CA . VAL A 1 70 ? 4.533 -9.776 5.454 1.00 91.12 70 VAL A CA 1
ATOM 566 C C . VAL A 1 70 ? 4.508 -10.172 3.965 1.00 91.12 70 VAL A C 1
ATOM 568 O O . VAL A 1 70 ? 5.291 -9.608 3.202 1.00 91.12 70 VAL A O 1
ATOM 571 N N . PRO A 1 71 ? 3.631 -11.087 3.500 1.00 92.50 71 PRO A N 1
ATOM 572 C CA . PRO A 1 71 ? 3.475 -11.358 2.070 1.00 92.50 71 PRO A CA 1
ATOM 573 C C . PRO A 1 71 ? 3.184 -10.114 1.230 1.00 92.50 71 PRO A C 1
ATOM 575 O O . PRO A 1 71 ? 3.792 -9.939 0.178 1.00 92.50 71 PRO A O 1
ATOM 578 N N . ALA A 1 72 ? 2.294 -9.236 1.705 1.00 91.31 72 ALA A N 1
ATOM 579 C CA . ALA A 1 72 ? 1.887 -8.029 0.989 1.00 91.31 72 ALA A CA 1
ATOM 580 C C . ALA A 1 72 ? 3.070 -7.095 0.697 1.00 91.31 72 ALA A C 1
ATOM 582 O O . ALA A 1 72 ? 3.146 -6.513 -0.384 1.00 91.31 72 ALA A O 1
ATOM 583 N N . SER A 1 73 ? 4.020 -6.983 1.630 1.00 88.94 73 SER A N 1
ATOM 584 C CA . SER A 1 73 ? 5.201 -6.140 1.453 1.00 88.94 73 SER A CA 1
ATOM 585 C C . SER A 1 73 ? 6.250 -6.760 0.522 1.00 88.94 73 SER A C 1
ATOM 587 O O . SER A 1 73 ? 7.024 -6.040 -0.100 1.00 88.94 73 SER A O 1
ATOM 589 N N . GLN A 1 74 ? 6.273 -8.091 0.390 1.00 90.88 74 GLN A N 1
ATOM 590 C CA . GLN A 1 74 ? 7.165 -8.797 -0.540 1.00 90.88 74 GLN A CA 1
ATOM 591 C C . GLN A 1 74 ? 6.733 -8.686 -2.006 1.00 90.88 74 GLN A C 1
ATOM 593 O O . GLN A 1 74 ? 7.514 -9.027 -2.889 1.00 90.88 74 GLN A O 1
ATOM 598 N N . VAL A 1 75 ? 5.505 -8.247 -2.287 1.00 89.19 75 VAL A N 1
ATOM 599 C CA . VAL A 1 75 ? 5.043 -8.075 -3.673 1.00 89.19 75 VAL A CA 1
ATOM 600 C C . VAL A 1 75 ? 5.874 -7.011 -4.394 1.00 89.19 75 VAL A C 1
ATOM 602 O O . VAL A 1 75 ? 6.259 -7.193 -5.544 1.00 89.19 75 VAL A O 1
ATOM 605 N N . ILE A 1 76 ? 6.237 -5.944 -3.682 1.00 85.06 76 ILE A N 1
ATOM 606 C CA . ILE A 1 76 ? 7.017 -4.816 -4.213 1.00 85.06 76 ILE A CA 1
ATOM 607 C C . ILE A 1 76 ? 8.402 -5.257 -4.694 1.00 85.06 76 ILE A C 1
ATOM 609 O O . ILE A 1 76 ? 8.933 -4.733 -5.668 1.00 85.06 76 ILE A O 1
ATOM 613 N N . THR A 1 77 ? 8.997 -6.256 -4.040 1.00 77.44 77 THR A N 1
ATOM 614 C CA . THR A 1 77 ? 10.364 -6.681 -4.354 1.00 77.44 77 THR A CA 1
ATOM 615 C C . THR A 1 77 ? 10.448 -7.592 -5.578 1.00 77.44 77 THR A C 1
ATOM 617 O O . THR A 1 77 ? 11.549 -7.830 -6.071 1.00 77.44 77 THR A O 1
ATOM 620 N N . ARG A 1 78 ? 9.321 -8.121 -6.080 1.00 67.75 78 ARG A N 1
ATOM 621 C CA . ARG A 1 78 ? 9.320 -9.216 -7.065 1.00 67.75 78 ARG A CA 1
ATOM 622 C C . ARG A 1 78 ? 9.225 -8.809 -8.532 1.00 67.75 78 ARG A C 1
ATOM 624 O O . ARG A 1 78 ? 9.534 -9.644 -9.376 1.00 67.75 78 ARG A O 1
ATOM 631 N N . VAL A 1 79 ? 8.844 -7.576 -8.869 1.00 59.69 79 VAL A N 1
ATOM 632 C CA . VAL A 1 79 ? 8.558 -7.219 -10.271 1.00 59.69 79 VAL A CA 1
ATOM 633 C C . VAL A 1 79 ? 9.171 -5.873 -10.653 1.00 59.69 79 VAL A C 1
ATOM 635 O O . VAL A 1 79 ? 8.497 -4.851 -10.744 1.00 59.69 79 VAL A O 1
ATOM 638 N N . ARG A 1 80 ? 10.472 -5.882 -10.956 1.00 60.53 80 ARG A N 1
ATOM 639 C CA . ARG A 1 80 ? 11.124 -4.834 -11.760 1.00 60.53 80 ARG A CA 1
ATOM 640 C C . ARG A 1 80 ? 11.744 -5.452 -13.012 1.00 60.53 80 ARG A C 1
ATOM 642 O O . ARG A 1 80 ? 12.943 -5.356 -13.244 1.00 60.53 80 ARG A O 1
ATOM 649 N N . ALA A 1 81 ? 10.935 -6.132 -13.825 1.00 58.84 81 ALA A N 1
ATOM 650 C CA . ALA A 1 81 ? 11.342 -6.399 -15.201 1.00 58.84 81 ALA A CA 1
ATOM 651 C C . ALA A 1 81 ? 11.426 -5.044 -15.915 1.00 58.84 81 ALA A C 1
ATOM 653 O O . ALA A 1 81 ? 10.382 -4.429 -16.091 1.00 58.84 81 ALA A O 1
ATOM 654 N N . ALA A 1 82 ? 12.649 -4.573 -16.211 1.00 58.41 82 ALA A N 1
ATOM 655 C CA . ALA A 1 82 ? 13.010 -3.345 -16.940 1.00 58.41 82 ALA A CA 1
ATOM 656 C C . ALA A 1 82 ? 11.832 -2.384 -17.201 1.00 58.41 82 ALA A C 1
ATOM 658 O O . ALA 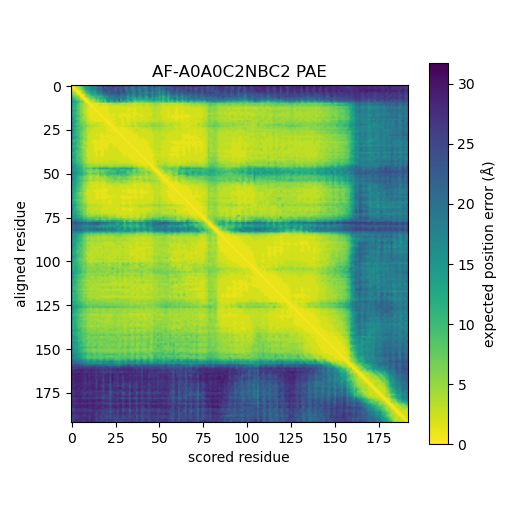A 1 82 ? 11.362 -2.236 -18.332 1.00 58.41 82 ALA A O 1
ATOM 659 N N . LYS A 1 83 ? 11.295 -1.790 -16.130 1.00 63.19 83 LYS A N 1
ATOM 660 C CA . LYS A 1 8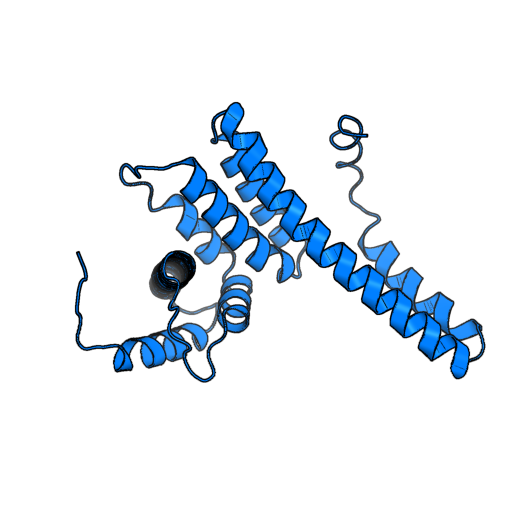3 ? 10.142 -0.902 -16.239 1.00 63.19 83 LYS A CA 1
ATOM 661 C C . LYS A 1 83 ? 10.606 0.441 -16.799 1.00 63.19 83 LYS A C 1
ATOM 663 O O . LYS A 1 83 ? 11.711 0.896 -16.511 1.00 63.19 83 LYS A O 1
ATOM 668 N N . LYS A 1 84 ? 9.771 1.040 -17.651 1.00 75.12 84 LYS A N 1
ATOM 669 C CA . LYS A 1 84 ? 10.109 2.258 -18.403 1.00 75.12 84 LYS A CA 1
ATOM 670 C C . LYS A 1 84 ? 10.176 3.517 -17.531 1.00 75.12 84 LYS A C 1
ATOM 672 O O . LYS A 1 84 ? 10.812 4.474 -17.952 1.00 75.12 84 LYS A O 1
ATOM 677 N N . ASP A 1 85 ? 9.532 3.515 -16.362 1.00 89.25 85 ASP A N 1
ATOM 678 C CA . ASP A 1 85 ? 9.416 4.680 -15.478 1.00 89.25 85 ASP A CA 1
ATOM 679 C C . ASP A 1 85 ? 9.545 4.270 -14.002 1.00 89.25 85 ASP A C 1
ATOM 681 O O . ASP A 1 85 ? 8.565 3.978 -13.317 1.00 89.25 85 ASP A O 1
ATOM 685 N N . ILE A 1 86 ? 10.791 4.253 -13.521 1.00 89.56 86 ILE A N 1
ATOM 686 C CA . ILE A 1 86 ? 11.146 3.878 -12.144 1.00 89.56 86 ILE A CA 1
ATOM 687 C C . ILE A 1 86 ? 10.467 4.800 -11.118 1.00 89.56 86 ILE A C 1
ATOM 689 O O . ILE A 1 86 ? 10.115 4.355 -10.025 1.00 89.56 86 ILE A O 1
ATOM 693 N N . VAL A 1 87 ? 10.281 6.080 -11.452 1.00 92.12 87 VAL A N 1
ATOM 694 C CA . VAL A 1 87 ? 9.731 7.082 -10.530 1.00 92.12 87 VAL A CA 1
ATOM 695 C C . VAL A 1 87 ? 8.257 6.808 -10.286 1.00 92.12 87 VAL A C 1
ATOM 697 O O . VAL A 1 87 ? 7.829 6.726 -9.135 1.00 92.12 87 VAL A O 1
ATOM 700 N N . SER A 1 88 ? 7.491 6.614 -11.361 1.00 91.06 88 SER A N 1
ATOM 701 C CA . SER A 1 88 ? 6.067 6.283 -11.276 1.00 91.06 88 SER A CA 1
ATOM 702 C C . SER A 1 88 ? 5.828 4.987 -10.495 1.00 91.06 88 SER A C 1
ATOM 704 O O . SER A 1 88 ? 4.951 4.935 -9.629 1.00 91.06 88 SER A O 1
ATOM 706 N N . ASP A 1 89 ? 6.669 3.972 -10.705 1.00 89.81 89 ASP A N 1
ATOM 707 C CA . ASP A 1 89 ? 6.601 2.722 -9.946 1.00 89.81 89 ASP A CA 1
ATOM 708 C C . ASP A 1 89 ? 6.850 2.935 -8.450 1.00 89.81 89 ASP A C 1
ATOM 710 O O . ASP A 1 89 ? 6.064 2.481 -7.618 1.00 89.81 89 ASP A O 1
ATOM 714 N N . ASN A 1 90 ? 7.906 3.673 -8.098 1.00 92.88 90 ASN A N 1
ATOM 715 C CA . ASN A 1 90 ? 8.236 3.962 -6.704 1.00 92.88 90 ASN A CA 1
ATOM 716 C C . ASN A 1 90 ? 7.135 4.792 -6.022 1.00 92.88 90 ASN A C 1
ATOM 718 O O . ASN A 1 90 ? 6.819 4.563 -4.853 1.00 92.88 90 ASN A O 1
ATOM 722 N N . ILE A 1 91 ? 6.507 5.720 -6.752 1.00 93.62 91 ILE A N 1
ATOM 723 C CA . ILE A 1 91 ? 5.328 6.464 -6.292 1.00 93.62 91 ILE A CA 1
ATOM 724 C C . ILE A 1 91 ? 4.161 5.506 -6.015 1.00 93.62 91 ILE A C 1
ATOM 726 O O . ILE A 1 91 ? 3.543 5.611 -4.950 1.00 93.62 91 ILE A O 1
ATOM 730 N N . SER A 1 92 ? 3.857 4.574 -6.928 1.00 92.38 92 SER A N 1
ATOM 731 C CA . SER A 1 92 ? 2.783 3.589 -6.719 1.00 92.38 92 SER A CA 1
ATOM 732 C C . SER A 1 92 ? 3.070 2.687 -5.514 1.00 92.38 92 SER A C 1
ATOM 734 O O . SER A 1 92 ? 2.224 2.526 -4.631 1.00 92.38 92 SER A O 1
ATOM 736 N N . ASP A 1 93 ? 4.295 2.172 -5.398 1.00 93.00 93 ASP A N 1
ATOM 737 C CA . ASP A 1 93 ? 4.701 1.309 -4.288 1.00 93.00 93 ASP A CA 1
ATOM 738 C C . ASP A 1 93 ? 4.592 2.025 -2.936 1.00 93.00 93 ASP A C 1
ATOM 740 O O . ASP A 1 93 ? 4.046 1.468 -1.978 1.00 93.00 93 ASP A O 1
ATOM 744 N N . CYS A 1 94 ? 5.019 3.287 -2.858 1.00 93.81 94 CYS A N 1
ATOM 745 C CA . CYS A 1 94 ? 4.864 4.107 -1.659 1.00 93.81 94 CYS A CA 1
ATOM 746 C C . CYS A 1 94 ? 3.391 4.369 -1.313 1.00 93.81 94 CYS A C 1
ATOM 748 O O . CYS A 1 94 ? 3.021 4.300 -0.138 1.00 93.81 94 CYS A O 1
ATOM 750 N N . LYS A 1 95 ? 2.521 4.631 -2.299 1.00 93.19 95 LYS A N 1
ATOM 751 C CA . LYS A 1 95 ? 1.069 4.781 -2.070 1.00 93.19 95 LYS A CA 1
ATOM 752 C C . LYS A 1 95 ? 0.451 3.492 -1.533 1.00 93.19 95 LYS A C 1
ATOM 754 O O . LYS A 1 95 ? -0.294 3.530 -0.552 1.00 93.19 95 LYS A O 1
ATOM 759 N N . TYR A 1 96 ? 0.779 2.360 -2.146 1.00 93.50 96 TYR A N 1
ATOM 760 C CA . TYR A 1 96 ? 0.337 1.040 -1.714 1.00 93.50 96 TYR A CA 1
ATOM 761 C C . TYR A 1 96 ? 0.762 0.753 -0.264 1.00 93.50 96 TYR A C 1
ATOM 763 O O . TYR A 1 96 ? -0.083 0.438 0.576 1.00 93.50 96 TYR A O 1
ATOM 771 N N . LEU A 1 97 ? 2.043 0.954 0.069 1.00 92.50 97 LEU A N 1
ATOM 772 C CA . LEU A 1 97 ? 2.557 0.738 1.425 1.00 92.50 97 LEU A CA 1
ATOM 773 C C . LEU A 1 97 ? 1.936 1.680 2.452 1.00 92.50 97 LEU A C 1
ATOM 775 O O . LEU A 1 97 ? 1.583 1.234 3.539 1.00 92.50 97 LEU A O 1
ATOM 779 N N . ASN A 1 98 ? 1.756 2.958 2.118 1.00 93.25 98 ASN A N 1
ATOM 780 C CA . ASN A 1 98 ? 1.111 3.923 3.006 1.00 93.25 98 ASN A CA 1
ATOM 781 C C . ASN A 1 98 ? -0.331 3.522 3.346 1.00 93.25 98 ASN A C 1
ATOM 783 O O . ASN A 1 98 ? -0.758 3.665 4.492 1.00 93.25 98 ASN A O 1
ATOM 787 N N . ASN A 1 99 ? -1.086 2.983 2.384 1.00 92.12 99 ASN A N 1
ATOM 788 C CA . ASN A 1 99 ? -2.437 2.494 2.654 1.00 92.12 99 ASN A CA 1
ATOM 789 C C . ASN A 1 99 ? -2.449 1.286 3.600 1.00 92.12 99 ASN A C 1
ATOM 791 O O . ASN A 1 99 ? -3.317 1.222 4.470 1.00 92.12 99 ASN A O 1
ATOM 795 N N . ILE A 1 100 ? -1.471 0.380 3.495 1.00 90.06 100 ILE A N 1
ATOM 796 C CA . ILE A 1 100 ? -1.311 -0.732 4.447 1.00 90.06 100 ILE A CA 1
ATOM 797 C C . ILE A 1 100 ? -0.877 -0.208 5.822 1.00 90.06 100 ILE A C 1
ATOM 799 O O . ILE A 1 100 ? -1.446 -0.609 6.834 1.00 90.06 100 ILE A O 1
ATOM 803 N N . LEU A 1 101 ? 0.087 0.718 5.868 1.00 90.94 101 LEU A N 1
ATOM 8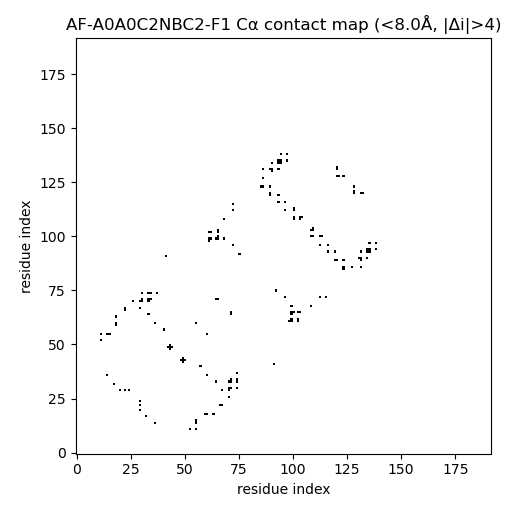04 C CA . LEU A 1 101 ? 0.667 1.249 7.104 1.00 90.94 101 LEU A CA 1
ATOM 805 C C . LEU A 1 101 ? -0.398 1.853 8.022 1.00 90.94 101 LEU A C 1
ATOM 807 O O . LEU A 1 101 ? -0.379 1.599 9.223 1.00 90.94 101 LEU A O 1
ATOM 811 N N . VAL A 1 102 ? -1.372 2.588 7.473 1.00 90.50 102 VAL A N 1
ATOM 812 C CA . VAL A 1 102 ? -2.443 3.193 8.289 1.00 90.50 102 VAL A CA 1
ATOM 813 C C . VAL A 1 102 ? -3.402 2.155 8.893 1.00 90.50 102 VAL A C 1
ATOM 815 O O . VAL A 1 102 ? -4.176 2.471 9.795 1.00 90.50 102 VAL A O 1
ATOM 818 N N . LEU A 1 103 ? -3.362 0.913 8.419 1.00 89.94 103 LEU A N 1
ATOM 819 C CA . LEU A 1 103 ? -4.184 -0.182 8.928 1.00 89.94 103 LEU A CA 1
ATOM 820 C C . LEU A 1 103 ? -3.417 -1.112 9.879 1.00 89.94 103 LEU A C 1
ATOM 822 O O . LEU A 1 103 ? -4.040 -1.957 10.528 1.00 89.94 103 LEU A O 1
ATOM 826 N N . CYS A 1 104 ? -2.096 -0.953 9.997 1.00 86.12 104 CYS A N 1
ATOM 827 C CA . CYS A 1 104 ? -1.284 -1.692 10.957 1.00 86.12 104 CYS A CA 1
ATOM 828 C C . CYS A 1 104 ? -1.643 -1.307 12.394 1.00 86.12 104 CYS A C 1
ATOM 830 O O . CYS A 1 104 ? -1.861 -0.138 12.715 1.00 86.12 104 CYS A O 1
ATOM 832 N N . ARG A 1 105 ? -1.693 -2.310 13.276 1.00 88.44 105 ARG A N 1
ATOM 833 C CA . ARG A 1 105 ? -2.027 -2.111 14.697 1.00 88.44 105 ARG A CA 1
ATOM 834 C C . ARG A 1 105 ? -0.805 -2.198 15.590 1.00 88.44 105 ARG A C 1
ATOM 836 O O . ARG A 1 105 ? -0.789 -1.585 16.653 1.00 88.44 105 ARG A O 1
ATOM 843 N N . GLN A 1 106 ? 0.188 -2.983 15.184 1.00 86.25 106 GLN A N 1
ATOM 844 C CA . GLN A 1 106 ? 1.382 -3.204 15.981 1.00 86.25 106 GLN A CA 1
ATOM 845 C C . GLN A 1 106 ? 2.514 -2.292 15.501 1.00 86.25 106 GLN A C 1
ATOM 847 O O . GLN A 1 106 ? 2.704 -2.065 14.305 1.00 86.25 106 GLN A O 1
ATOM 852 N N . THR A 1 107 ? 3.295 -1.764 16.439 1.00 88.75 107 THR A N 1
ATOM 853 C CA . THR A 1 107 ? 4.360 -0.798 16.135 1.00 88.75 107 THR A CA 1
ATOM 854 C C . THR A 1 107 ? 5.506 -1.404 15.325 1.00 88.75 107 THR A C 1
ATOM 856 O O . THR A 1 107 ? 6.101 -0.722 14.495 1.00 88.75 107 THR A O 1
ATOM 859 N N . ASN A 1 108 ? 5.792 -2.695 15.504 1.00 86.75 108 ASN A N 1
ATOM 860 C CA . ASN A 1 108 ? 6.754 -3.448 14.696 1.00 86.75 108 ASN A CA 1
ATOM 861 C C . ASN A 1 108 ? 6.314 -3.581 13.224 1.00 86.75 108 ASN A C 1
ATOM 863 O O . ASN A 1 108 ? 7.156 -3.505 12.332 1.00 86.75 108 ASN A O 1
ATOM 867 N N . GLU A 1 109 ? 5.016 -3.753 12.955 1.00 86.44 109 GLU A N 1
ATOM 868 C CA . GLU A 1 109 ? 4.461 -3.791 11.595 1.00 86.44 109 GLU A CA 1
ATOM 869 C C . GLU A 1 109 ? 4.641 -2.434 10.911 1.00 86.44 109 GLU A C 1
ATOM 871 O O . GLU A 1 109 ? 5.155 -2.371 9.792 1.00 86.44 109 GLU A O 1
ATOM 876 N N . VAL A 1 110 ? 4.293 -1.355 11.623 1.00 88.81 110 VAL A N 1
ATOM 877 C CA . VAL A 1 110 ? 4.473 0.030 11.163 1.00 88.81 110 VAL A CA 1
ATOM 878 C C . VAL A 1 110 ? 5.940 0.305 10.855 1.00 88.81 110 VAL A C 1
ATOM 880 O O . VAL A 1 110 ? 6.253 0.762 9.758 1.00 88.81 110 VAL A O 1
ATOM 883 N N . ALA A 1 111 ? 6.844 -0.021 11.785 1.00 89.81 111 ALA A N 1
ATOM 884 C CA . ALA A 1 111 ? 8.278 0.178 11.606 1.00 89.81 111 ALA A CA 1
ATOM 885 C C . ALA A 1 111 ? 8.792 -0.559 10.364 1.00 89.81 111 ALA A C 1
ATOM 887 O O . ALA A 1 111 ? 9.491 0.032 9.548 1.00 89.81 111 ALA A O 1
ATOM 888 N N . ARG A 1 112 ? 8.387 -1.819 10.164 1.00 89.81 112 ARG A N 1
ATOM 889 C CA . ARG A 1 112 ? 8.831 -2.613 9.014 1.00 89.81 112 ARG A CA 1
ATOM 890 C C . ARG A 1 112 ? 8.355 -2.035 7.682 1.00 89.81 112 ARG A C 1
ATOM 892 O O . ARG A 1 112 ? 9.130 -1.999 6.729 1.00 89.81 112 ARG A O 1
ATOM 899 N N . ILE A 1 113 ? 7.102 -1.584 7.598 1.00 89.44 113 ILE A N 1
ATOM 900 C CA . ILE A 1 113 ? 6.587 -0.944 6.380 1.00 89.44 113 ILE A CA 1
ATOM 901 C C . ILE A 1 113 ? 7.272 0.406 6.147 1.00 89.44 113 ILE A C 1
ATOM 903 O O . ILE A 1 113 ? 7.675 0.691 5.022 1.00 89.44 113 ILE A O 1
ATOM 907 N N . ALA A 1 114 ? 7.470 1.207 7.197 1.00 93.06 114 ALA A N 1
ATOM 908 C CA . ALA A 1 114 ? 8.180 2.479 7.104 1.00 93.06 114 ALA A CA 1
ATOM 909 C C . ALA A 1 114 ? 9.626 2.295 6.615 1.00 93.06 114 ALA A C 1
ATOM 911 O O . ALA A 1 114 ? 10.078 3.047 5.754 1.00 93.06 114 ALA A O 1
ATOM 912 N N . THR A 1 115 ? 10.329 1.259 7.091 1.00 93.38 115 THR A N 1
ATOM 913 C CA . THR A 1 115 ? 11.657 0.891 6.583 1.00 93.38 115 THR A CA 1
ATOM 914 C C . THR A 1 115 ? 11.614 0.590 5.088 1.00 93.38 115 THR A C 1
ATOM 916 O O . THR A 1 115 ? 12.456 1.091 4.354 1.00 93.38 115 THR A O 1
ATOM 919 N N . LEU A 1 116 ? 10.620 -0.162 4.607 1.00 92.06 116 LEU A N 1
ATOM 920 C CA . LEU A 1 116 ? 10.494 -0.461 3.176 1.00 92.06 116 LEU A CA 1
ATOM 921 C C . LEU A 1 116 ? 10.240 0.788 2.326 1.00 92.06 116 LEU A C 1
ATOM 923 O O . LEU A 1 116 ? 10.844 0.918 1.266 1.00 92.06 116 LEU A O 1
ATOM 927 N N . ILE A 1 117 ? 9.407 1.722 2.794 1.00 93.00 117 ILE A N 1
ATOM 928 C CA . ILE A 1 117 ? 9.222 3.023 2.128 1.00 93.00 117 ILE A CA 1
ATOM 929 C C . ILE A 1 117 ? 10.564 3.772 2.076 1.00 93.00 117 ILE A C 1
ATOM 931 O O . ILE A 1 117 ? 10.948 4.273 1.020 1.00 93.00 117 ILE A O 1
ATOM 935 N N . GLY A 1 118 ? 11.310 3.796 3.185 1.00 93.25 118 GLY A N 1
ATOM 936 C CA . GLY A 1 118 ? 12.645 4.395 3.242 1.00 93.25 118 GLY A CA 1
ATOM 937 C C . GLY A 1 118 ? 13.622 3.779 2.237 1.00 93.25 118 GLY A C 1
ATOM 938 O O . GLY A 1 118 ? 14.324 4.511 1.543 1.00 93.25 118 GLY A O 1
ATOM 939 N N . GLU A 1 119 ? 13.627 2.452 2.097 1.00 93.25 119 GLU A N 1
ATOM 940 C CA . GLU A 1 119 ? 14.460 1.756 1.110 1.00 93.25 119 GLU A CA 1
ATOM 941 C C . GLU A 1 119 ? 14.051 2.076 -0.336 1.00 93.25 119 GLU A C 1
ATOM 943 O O . GLU A 1 119 ? 14.922 2.259 -1.184 1.00 93.25 119 GLU A O 1
ATOM 948 N N . ILE A 1 120 ? 12.752 2.216 -0.633 1.00 92.25 120 ILE A N 1
ATOM 949 C CA . ILE A 1 120 ? 12.277 2.648 -1.962 1.00 92.25 120 ILE A CA 1
ATOM 950 C C . ILE A 1 120 ? 12.787 4.057 -2.279 1.00 92.25 120 ILE A C 1
ATOM 952 O O . ILE A 1 120 ? 13.334 4.288 -3.358 1.00 92.25 120 ILE A O 1
ATOM 956 N N . ILE A 1 121 ? 12.657 4.992 -1.333 1.00 93.50 121 ILE A N 1
ATOM 957 C CA . ILE A 1 121 ? 13.138 6.372 -1.491 1.00 93.50 121 ILE A CA 1
ATOM 958 C C . ILE A 1 121 ? 14.654 6.385 -1.702 1.00 93.50 121 ILE A C 1
ATOM 960 O O . ILE A 1 121 ? 15.134 7.038 -2.620 1.00 93.50 121 ILE A O 1
ATOM 964 N N . LYS A 1 122 ? 15.406 5.613 -0.911 1.00 92.88 122 LYS A N 1
ATOM 965 C CA . LYS A 1 122 ? 16.869 5.516 -1.011 1.00 92.88 122 LYS A CA 1
ATOM 966 C C . LYS A 1 122 ? 17.346 4.944 -2.349 1.00 92.88 122 LYS A C 1
ATOM 968 O O . LYS A 1 122 ? 18.417 5.305 -2.820 1.00 92.88 122 LYS A O 1
ATOM 973 N N . GLN A 1 123 ? 16.577 4.036 -2.945 1.00 91.12 123 GLN A N 1
ATOM 974 C CA . GLN A 1 123 ? 16.861 3.476 -4.270 1.00 91.12 123 GLN A CA 1
ATOM 975 C C . GLN A 1 123 ? 16.403 4.382 -5.421 1.00 91.12 123 GLN A C 1
ATOM 977 O O . GLN A 1 123 ? 16.716 4.102 -6.577 1.00 91.12 123 GLN A O 1
ATOM 982 N N . THR A 1 124 ? 15.639 5.435 -5.127 1.00 92.44 124 THR A N 1
ATOM 983 C CA . THR A 1 124 ? 15.213 6.429 -6.112 1.00 92.44 124 THR A CA 1
ATOM 984 C C . THR A 1 124 ? 16.358 7.420 -6.348 1.00 92.44 124 THR A C 1
ATOM 986 O O . THR A 1 124 ? 17.052 7.792 -5.405 1.00 92.44 124 THR A O 1
ATOM 989 N N . GLY A 1 125 ? 16.580 7.850 -7.596 1.00 92.69 125 GLY A N 1
ATOM 990 C CA . GLY A 1 125 ? 17.583 8.881 -7.892 1.00 92.69 125 GLY A CA 1
ATOM 991 C C . GLY A 1 125 ? 17.291 10.178 -7.128 1.00 92.69 125 GLY A C 1
ATOM 992 O O . GLY A 1 125 ? 16.130 10.488 -6.886 1.00 92.69 125 GLY A O 1
ATOM 993 N N . GLU A 1 126 ? 18.321 10.942 -6.750 1.00 93.00 126 GLU A N 1
ATOM 994 C CA . GLU A 1 126 ? 18.184 12.101 -5.843 1.00 93.00 126 GLU A CA 1
ATOM 995 C C . GLU A 1 126 ? 17.108 13.105 -6.288 1.00 93.00 126 GLU A C 1
ATOM 997 O O . GLU A 1 126 ? 16.292 13.541 -5.475 1.00 93.00 126 GLU A O 1
ATOM 1002 N N . ASN A 1 127 ? 17.054 13.412 -7.588 1.00 92.19 127 ASN A N 1
ATOM 1003 C CA . ASN A 1 127 ? 16.067 14.336 -8.155 1.00 92.19 127 ASN A CA 1
ATOM 1004 C C . ASN A 1 127 ? 14.627 13.811 -8.019 1.00 92.19 127 ASN A C 1
ATOM 1006 O O . ASN A 1 127 ? 13.702 14.573 -7.742 1.00 92.19 127 ASN A O 1
ATOM 1010 N N . ASP A 1 128 ? 14.443 12.503 -8.172 1.00 94.38 128 ASP A N 1
ATOM 1011 C CA . ASP A 1 128 ? 13.134 11.851 -8.152 1.00 94.38 128 ASP A CA 1
ATOM 1012 C C . ASP A 1 128 ? 12.697 11.477 -6.729 1.00 94.38 128 ASP A C 1
ATOM 1014 O O . ASP A 1 128 ? 11.503 11.386 -6.433 1.00 94.38 128 ASP A O 1
ATOM 1018 N N . ALA A 1 129 ? 13.653 11.305 -5.812 1.00 93.31 129 ALA A N 1
ATOM 1019 C CA . ALA A 1 129 ? 13.397 10.998 -4.411 1.00 93.31 129 ALA A CA 1
ATOM 1020 C C . ALA A 1 129 ? 12.553 12.093 -3.748 1.00 93.31 129 ALA A C 1
ATOM 1022 O O . ALA A 1 129 ? 11.693 11.782 -2.924 1.00 93.31 129 ALA A O 1
ATOM 1023 N N . VAL A 1 130 ? 12.729 13.357 -4.156 1.00 94.81 130 VAL A N 1
ATOM 1024 C CA . VAL A 1 130 ? 11.903 14.487 -3.705 1.00 94.81 130 VAL A CA 1
ATOM 1025 C C . VAL A 1 130 ? 10.434 14.285 -4.083 1.00 94.81 130 VAL A C 1
ATOM 1027 O O . VAL A 1 130 ? 9.561 14.486 -3.242 1.00 94.81 130 VAL A O 1
ATOM 1030 N N . LEU A 1 131 ? 10.143 13.823 -5.304 1.00 94.44 131 LEU A N 1
ATOM 1031 C CA . LEU A 1 131 ? 8.773 13.571 -5.769 1.00 94.44 131 LEU A CA 1
ATOM 1032 C C . LEU A 1 131 ? 8.123 12.397 -5.019 1.00 94.44 131 LEU A C 1
ATOM 1034 O O . LEU A 1 131 ? 6.953 12.463 -4.622 1.00 94.44 131 LEU A O 1
ATOM 1038 N N . VAL A 1 132 ? 8.888 11.329 -4.776 1.00 93.38 132 VAL A N 1
ATOM 1039 C CA . VAL A 1 132 ? 8.424 10.179 -3.983 1.00 93.38 132 VAL A CA 1
ATOM 1040 C C . VAL A 1 132 ? 8.159 10.600 -2.532 1.00 93.38 132 VAL A C 1
ATOM 1042 O O . VAL A 1 132 ? 7.095 10.299 -1.988 1.00 93.38 132 VAL A O 1
ATOM 1045 N N . LEU A 1 133 ? 9.079 11.348 -1.915 1.00 93.88 133 LEU A N 1
ATOM 1046 C CA . LEU A 1 133 ? 8.931 11.890 -0.561 1.00 93.88 133 LEU A CA 1
ATOM 1047 C C . LEU A 1 133 ? 7.725 12.819 -0.446 1.00 93.88 133 LEU A C 1
ATOM 1049 O O . LEU A 1 133 ? 6.955 12.703 0.508 1.00 93.88 133 LEU A O 1
ATOM 1053 N N . GLN A 1 134 ? 7.530 13.703 -1.423 1.00 94.75 134 GLN A N 1
ATOM 1054 C CA . GLN A 1 134 ? 6.376 14.591 -1.471 1.00 94.75 134 GLN A CA 1
ATOM 1055 C C . GLN A 1 134 ? 5.075 13.788 -1.524 1.00 94.75 134 GLN A C 1
ATOM 1057 O O . GLN A 1 134 ? 4.172 14.049 -0.735 1.00 94.75 134 GLN A O 1
ATOM 1062 N N . THR A 1 135 ? 5.011 12.737 -2.346 1.00 93.12 135 THR A N 1
ATOM 1063 C CA . THR A 1 135 ? 3.846 11.837 -2.398 1.00 93.12 135 THR A CA 1
ATOM 1064 C C . THR A 1 135 ? 3.551 11.206 -1.032 1.00 93.12 135 THR A C 1
ATOM 1066 O O . THR A 1 135 ? 2.395 11.146 -0.602 1.00 93.12 135 THR A O 1
ATOM 1069 N N . VAL A 1 136 ? 4.586 10.730 -0.332 1.00 92.06 136 VAL A N 1
ATOM 1070 C CA . VAL A 1 136 ? 4.443 10.153 1.013 1.00 92.06 136 VAL A CA 1
ATOM 1071 C C . VAL A 1 136 ? 3.951 11.212 2.005 1.00 92.06 136 VAL A C 1
ATOM 1073 O O . VAL A 1 136 ? 3.018 10.951 2.762 1.00 92.06 136 VAL A O 1
ATOM 1076 N N . SER A 1 137 ? 4.524 12.414 1.977 1.00 93.38 137 SER A N 1
ATOM 1077 C CA . SER A 1 137 ? 4.154 13.528 2.858 1.00 93.38 137 SER A CA 1
ATOM 1078 C C . SER A 1 137 ? 2.716 14.012 2.631 1.00 93.38 137 SER A C 1
ATOM 1080 O O . SER A 1 137 ? 1.946 14.183 3.585 1.00 93.38 137 SER A O 1
ATOM 1082 N N . ASP A 1 138 ? 2.311 14.166 1.370 1.00 93.38 138 ASP A N 1
ATOM 1083 C CA . ASP A 1 138 ? 0.976 14.625 0.985 1.00 93.38 138 ASP A CA 1
ATOM 1084 C C . ASP A 1 138 ? -0.105 13.665 1.488 1.00 93.38 138 ASP A C 1
ATOM 1086 O O . ASP A 1 138 ? -1.139 14.096 2.012 1.00 93.38 138 ASP A O 1
ATOM 1090 N N . PHE A 1 139 ? 0.158 12.355 1.425 1.00 90.88 139 PHE A N 1
ATOM 1091 C CA . PHE A 1 139 ? -0.742 11.335 1.957 1.00 90.88 139 PHE A CA 1
ATOM 1092 C C . PHE A 1 139 ? -1.058 11.556 3.448 1.00 90.88 139 PHE A C 1
ATOM 1094 O O . PHE A 1 139 ? -2.229 11.516 3.848 1.00 90.88 139 PHE A O 1
ATOM 1101 N N . TYR A 1 140 ? -0.046 11.833 4.276 1.00 88.00 140 TYR A N 1
ATOM 1102 C CA . TYR A 1 140 ? -0.253 12.086 5.706 1.00 88.00 140 TYR A CA 1
ATOM 1103 C C . TYR A 1 140 ? -0.851 13.464 5.966 1.00 88.00 140 TYR A C 1
ATOM 1105 O O . TYR A 1 140 ? -1.763 13.580 6.786 1.00 88.00 140 TYR A O 1
ATOM 1113 N N . THR A 1 141 ? -0.420 14.489 5.232 1.00 91.50 141 THR A N 1
ATOM 1114 C CA . THR A 1 141 ? -0.953 15.853 5.349 1.00 91.50 141 THR A CA 1
ATOM 1115 C C . THR A 1 141 ? -2.466 15.880 5.145 1.00 91.50 141 THR A C 1
ATOM 1117 O O . THR A 1 141 ? -3.200 16.466 5.947 1.00 91.50 141 THR A O 1
ATOM 1120 N N . VAL A 1 142 ? -2.962 15.186 4.115 1.00 89.06 142 VAL A N 1
ATOM 1121 C CA . VAL A 1 142 ? -4.402 15.073 3.838 1.00 89.06 142 VAL A CA 1
ATOM 1122 C C . VAL A 1 142 ? -5.143 14.386 4.986 1.00 89.06 142 VAL A C 1
ATOM 1124 O O . VAL A 1 142 ? -6.214 14.845 5.392 1.00 89.06 142 VAL A O 1
ATOM 1127 N N . ARG A 1 143 ? -4.595 13.298 5.541 1.00 85.06 143 ARG A N 1
ATOM 1128 C CA . ARG A 1 143 ? -5.230 12.572 6.654 1.00 85.06 143 ARG A CA 1
ATOM 1129 C C . ARG A 1 143 ? -5.243 13.393 7.942 1.00 85.06 143 ARG A C 1
ATOM 1131 O O . ARG A 1 143 ? -6.291 13.495 8.576 1.00 85.06 143 ARG A O 1
ATOM 1138 N N . VAL A 1 144 ? -4.123 14.019 8.299 1.00 80.31 144 VAL A N 1
ATOM 1139 C CA . VAL A 1 144 ? -4.009 14.884 9.483 1.00 80.31 144 VAL A CA 1
ATOM 1140 C C . VAL A 1 144 ? -4.994 16.050 9.394 1.00 80.31 144 VAL A C 1
ATOM 1142 O O . VAL A 1 144 ? -5.692 16.336 10.368 1.00 80.31 144 VAL A O 1
ATOM 1145 N N . ARG A 1 145 ? -5.132 16.671 8.214 1.00 87.62 145 ARG A N 1
ATOM 1146 C CA . ARG A 1 145 ? -6.115 17.740 7.983 1.00 87.62 145 ARG A CA 1
ATOM 1147 C C . ARG A 1 145 ? -7.546 17.265 8.249 1.00 87.62 145 ARG A C 1
ATOM 1149 O O . ARG A 1 145 ? -8.248 17.905 9.028 1.00 87.62 145 ARG A O 1
ATOM 1156 N N . LYS A 1 146 ? -7.945 16.114 7.693 1.00 85.94 146 LYS A N 1
ATOM 1157 C CA . LYS A 1 146 ? -9.284 15.528 7.914 1.00 85.94 146 LYS A CA 1
ATOM 1158 C C . LYS A 1 146 ? -9.560 15.245 9.393 1.00 85.94 146 LYS A C 1
ATOM 1160 O O . LYS A 1 146 ? -10.650 15.530 9.886 1.00 85.94 146 LYS A O 1
ATOM 1165 N N . VAL A 1 147 ? -8.576 14.709 10.118 1.00 78.62 147 VAL A N 1
ATOM 1166 C CA . VAL A 1 147 ? -8.699 14.447 11.563 1.00 78.62 147 VAL A CA 1
ATOM 1167 C C . VAL A 1 147 ? -8.852 15.754 12.346 1.00 78.62 147 VAL A C 1
ATOM 1169 O O . VAL A 1 147 ? -9.725 15.856 13.208 1.00 78.62 147 VAL A O 1
ATOM 1172 N N . SER A 1 148 ? -8.057 16.774 12.020 1.00 84.06 148 SER A N 1
ATOM 1173 C CA . SER A 1 148 ? -8.139 18.099 12.646 1.00 84.06 148 SER A CA 1
ATOM 1174 C C . SER A 1 148 ? -9.510 18.757 12.433 1.00 84.06 148 SER A C 1
ATOM 1176 O O . SER A 1 148 ? -10.128 19.248 13.382 1.00 84.06 148 SER A O 1
ATOM 1178 N N . GLU A 1 149 ? -10.046 18.696 11.211 1.00 91.44 149 GLU A N 1
ATOM 1179 C CA . GLU A 1 149 ? -11.386 19.198 10.880 1.00 91.44 149 GLU A CA 1
ATOM 1180 C C . GLU A 1 149 ? -12.484 18.459 11.653 1.00 91.44 149 GLU A C 1
ATOM 1182 O O . GLU A 1 149 ? -13.368 19.097 12.232 1.00 91.44 149 GLU A O 1
ATOM 1187 N N . PHE A 1 150 ? -12.395 17.130 11.745 1.00 87.38 150 PHE A N 1
ATOM 1188 C CA . PHE A 1 150 ? -13.332 16.319 12.519 1.00 87.38 150 PHE A CA 1
ATOM 1189 C C . PHE A 1 150 ? -13.329 16.691 14.012 1.00 87.38 150 PHE A C 1
ATOM 1191 O O . PHE A 1 150 ? -14.391 16.889 14.608 1.00 87.38 150 PHE A O 1
ATOM 1198 N N . ILE A 1 151 ? -12.148 16.862 14.618 1.00 84.81 151 ILE A N 1
ATOM 1199 C CA . ILE A 1 151 ? -12.005 17.296 16.020 1.00 84.81 151 ILE A CA 1
ATOM 1200 C C . ILE A 1 151 ? -12.593 18.702 16.218 1.00 84.81 151 ILE A C 1
ATOM 1202 O O . ILE A 1 151 ? -13.303 18.960 17.197 1.00 84.81 151 ILE A O 1
ATOM 1206 N N . LYS A 1 152 ? -12.353 19.619 15.275 1.00 89.88 152 LYS A N 1
ATOM 1207 C CA . LYS A 1 152 ? -12.905 20.981 15.302 1.00 89.88 152 LYS A CA 1
ATOM 1208 C C . LYS A 1 152 ? -14.434 20.989 15.222 1.00 89.88 152 LYS A C 1
ATOM 1210 O O . LYS A 1 152 ? -15.066 21.768 15.930 1.00 89.88 152 LYS A O 1
ATOM 1215 N N . ILE A 1 153 ? -15.039 20.125 14.408 1.00 91.31 153 ILE A N 1
ATOM 1216 C CA . ILE A 1 153 ? -16.502 19.985 14.330 1.00 91.31 153 ILE A CA 1
ATOM 1217 C C . ILE A 1 153 ? -17.043 19.405 15.639 1.00 91.31 153 ILE A C 1
ATOM 1219 O O . ILE A 1 153 ? -17.912 20.009 16.266 1.00 91.31 153 ILE A O 1
ATOM 1223 N N . LYS A 1 154 ? -16.472 18.290 16.109 1.00 88.19 154 LYS A N 1
ATOM 1224 C CA . LYS A 1 154 ? -16.924 17.611 17.330 1.00 88.19 154 LYS A CA 1
ATOM 1225 C C . LYS A 1 154 ? -16.824 18.506 18.568 1.00 88.19 154 LYS A C 1
ATOM 1227 O O . LYS A 1 154 ? -17.741 18.518 19.383 1.00 88.19 154 LYS A O 1
ATOM 1232 N N . SER A 1 155 ? -15.753 19.292 18.697 1.00 86.56 155 SER A N 1
ATOM 1233 C CA . SER A 1 155 ? -15.587 20.243 19.809 1.00 86.56 155 SER A CA 1
ATOM 1234 C C . SER A 1 155 ? -16.612 21.382 19.785 1.00 86.56 155 SER A C 1
ATOM 1236 O O . SER A 1 155 ? -17.069 21.797 20.849 1.00 86.56 155 SER A O 1
ATOM 1238 N N . LYS A 1 156 ? -17.031 21.858 18.603 1.00 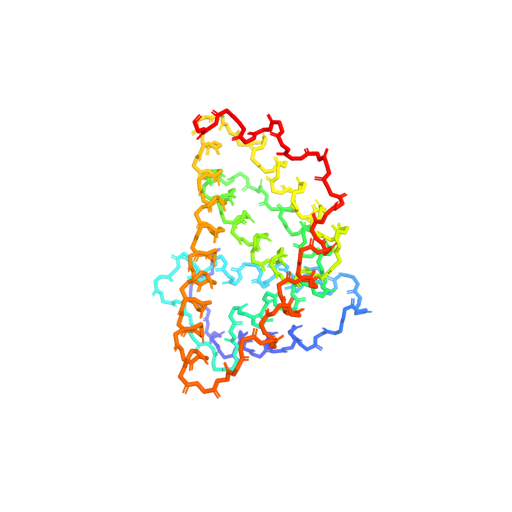87.38 156 LYS A N 1
ATOM 1239 C CA . LYS A 1 156 ? -18.128 22.832 18.479 1.00 87.38 156 LYS A CA 1
ATOM 1240 C C . LYS A 1 156 ? -19.464 22.230 18.909 1.00 87.38 156 LYS A C 1
ATOM 1242 O O . LYS A 1 156 ? -20.173 22.872 19.672 1.00 87.38 156 LYS A O 1
ATOM 1247 N N . THR A 1 157 ? -19.769 21.003 18.484 1.00 84.75 157 THR A N 1
ATOM 1248 C CA . THR A 1 157 ? -21.008 20.299 18.856 1.00 84.75 157 THR A CA 1
ATOM 1249 C C . THR A 1 157 ? -21.046 19.939 20.346 1.00 84.75 157 THR A C 1
ATOM 1251 O O . THR A 1 157 ? -22.081 20.072 20.990 1.00 84.75 157 THR A O 1
ATOM 1254 N N . MET A 1 158 ? -19.916 19.524 20.932 1.00 72.25 158 MET A N 1
ATOM 1255 C CA . MET A 1 158 ? -19.833 19.187 22.361 1.00 72.25 158 MET A CA 1
ATOM 1256 C C . MET A 1 158 ? -19.930 20.413 23.275 1.00 72.25 158 MET A C 1
ATOM 1258 O O . MET A 1 158 ? -20.533 20.309 24.342 1.00 72.25 158 MET A O 1
ATOM 1262 N N . LYS A 1 159 ? -19.432 21.585 22.844 1.00 61.03 159 LYS A N 1
ATOM 1263 C CA . LYS A 1 159 ? -19.652 22.860 23.554 1.00 61.03 159 LYS A CA 1
ATOM 1264 C C . LYS A 1 159 ? -21.135 23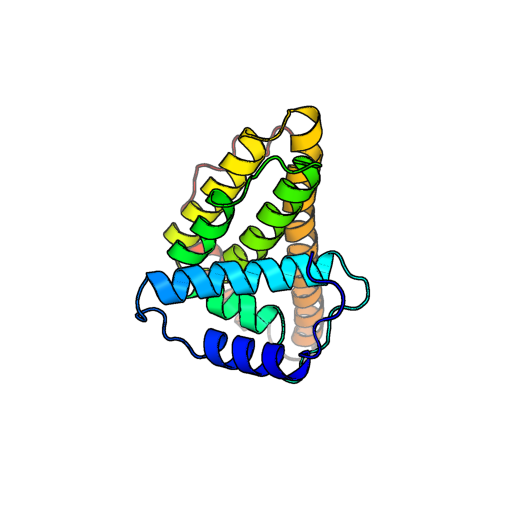.227 23.685 1.00 61.03 159 LYS A C 1
ATOM 1266 O O . LYS A 1 159 ? -21.464 24.067 24.513 1.00 61.03 159 LYS A O 1
ATOM 1271 N N . THR A 1 160 ? -22.018 22.605 22.905 1.00 57.25 160 THR A N 1
ATOM 1272 C CA . THR A 1 160 ? -23.463 22.838 22.963 1.00 57.25 160 THR A CA 1
ATOM 1273 C C . THR A 1 160 ? -24.185 21.910 23.953 1.00 57.25 160 THR A C 1
ATOM 1275 O O . THR A 1 160 ? -25.341 22.182 24.257 1.00 57.25 160 THR A O 1
ATOM 1278 N N . ILE A 1 161 ? -23.562 20.828 24.463 1.00 55.81 161 ILE A N 1
ATOM 1279 C CA . ILE A 1 161 ? -24.297 19.787 25.222 1.00 55.81 161 ILE A CA 1
ATOM 1280 C C . ILE A 1 161 ? -23.613 19.280 26.519 1.00 55.81 161 ILE A C 1
ATOM 1282 O O . ILE A 1 161 ? -24.327 18.742 27.359 1.00 55.81 161 ILE A O 1
ATOM 1286 N N . VAL A 1 162 ? -22.303 19.445 26.789 1.00 41.78 162 VAL A N 1
ATOM 1287 C CA . VAL A 1 162 ? -21.698 18.830 28.007 1.00 41.78 162 VAL A CA 1
ATOM 1288 C C . VAL A 1 162 ? -20.662 19.700 28.738 1.00 41.78 162 VAL A C 1
ATOM 1290 O O . VAL A 1 162 ? -19.775 20.304 28.139 1.00 41.78 162 VAL A O 1
ATOM 1293 N N . ASN A 1 163 ? -20.794 19.695 30.071 1.00 51.62 163 ASN A N 1
ATOM 1294 C CA . ASN A 1 163 ? -19.945 20.290 31.109 1.00 51.62 163 ASN A CA 1
ATOM 1295 C C . ASN A 1 163 ? -18.441 19.900 30.935 1.00 51.62 163 ASN A C 1
ATOM 1297 O O . ASN A 1 163 ? -18.164 18.732 30.657 1.00 51.62 163 ASN A O 1
ATOM 1301 N N . PRO A 1 164 ? -17.448 20.803 31.115 1.00 45.56 164 PRO A N 1
ATOM 1302 C CA . PRO A 1 164 ? -16.057 20.650 30.637 1.00 45.56 164 PRO A CA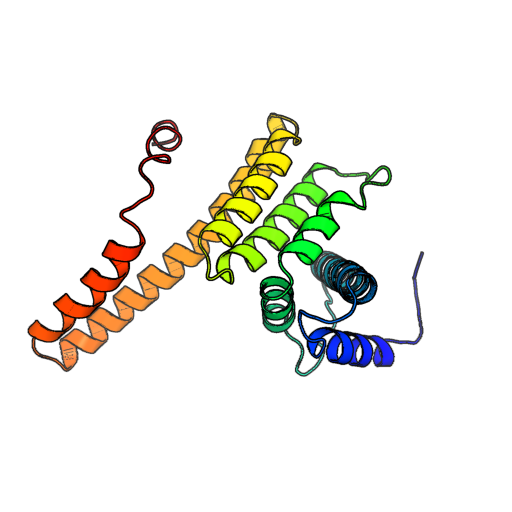 1
ATOM 1303 C C . PRO A 1 164 ? -15.214 19.478 31.178 1.00 45.56 164 PRO A C 1
ATOM 1305 O O . PRO A 1 164 ? -14.103 19.259 30.696 1.00 45.56 164 PRO A O 1
ATOM 1308 N N . LEU A 1 165 ? -15.693 18.718 32.165 1.00 43.03 165 LEU A N 1
ATOM 1309 C CA . LEU A 1 165 ? -14.892 17.707 32.870 1.00 43.03 165 LEU A CA 1
ATOM 1310 C C . LEU A 1 165 ? -14.660 16.406 32.075 1.00 43.03 165 LEU A C 1
ATOM 1312 O O . LEU A 1 165 ? -13.687 15.703 32.332 1.00 43.03 165 LEU A O 1
ATOM 1316 N N . SER A 1 166 ? -15.480 16.090 31.069 1.00 46.84 166 SER A N 1
ATOM 1317 C CA . SER A 1 166 ? -15.353 14.840 30.296 1.00 46.84 166 SER A CA 1
ATOM 1318 C C . SER A 1 166 ? -14.352 14.905 29.131 1.00 46.84 166 SER A C 1
ATOM 1320 O O . SER A 1 166 ? -13.986 13.868 28.578 1.00 46.84 166 SER A O 1
ATOM 1322 N N . LEU A 1 167 ? -13.888 16.100 28.738 1.00 45.47 167 LEU A N 1
ATOM 1323 C CA . LEU A 1 167 ? -12.995 16.273 27.581 1.00 45.47 167 LEU A CA 1
ATOM 1324 C C . LEU A 1 167 ? -11.520 15.959 27.899 1.00 45.47 167 LEU A C 1
ATOM 1326 O O . LEU A 1 167 ? -10.763 15.600 26.999 1.00 45.47 167 LEU A O 1
ATOM 1330 N N . LEU A 1 168 ? -11.126 16.048 29.173 1.00 46.66 168 LEU A N 1
ATOM 1331 C CA . LEU A 1 168 ? -9.755 15.797 29.639 1.00 46.66 168 LEU A CA 1
ATOM 1332 C C . LEU A 1 168 ? -9.350 14.313 29.584 1.00 46.66 168 LEU A C 1
ATOM 1334 O O . LEU A 1 168 ? -8.165 14.009 29.479 1.00 46.66 168 LEU A O 1
ATOM 1338 N N . PHE A 1 169 ? -10.309 13.382 29.583 1.00 48.78 169 PHE A N 1
ATOM 1339 C CA . PHE A 1 169 ? -10.007 11.945 29.559 1.00 48.78 169 PHE A CA 1
ATOM 1340 C C . PHE A 1 169 ? -9.636 11.406 28.166 1.00 48.78 169 PHE A C 1
ATOM 1342 O O . PHE A 1 169 ? -8.853 10.464 28.064 1.00 48.78 169 PHE A O 1
ATOM 1349 N N . PHE A 1 170 ? -10.135 12.009 27.081 1.00 46.59 170 PHE A N 1
ATOM 1350 C CA . PHE A 1 170 ? -9.920 11.481 25.724 1.00 46.59 170 PHE A CA 1
ATOM 1351 C C . PHE A 1 170 ? -8.582 11.884 25.096 1.00 46.59 170 PHE A C 1
ATOM 1353 O O . PHE A 1 170 ? -8.038 11.143 24.279 1.00 46.59 170 PHE A O 1
ATOM 1360 N N . THR A 1 171 ? -8.021 13.035 25.466 1.00 48.72 171 THR A N 1
ATOM 1361 C CA . THR A 1 171 ? -6.727 13.486 24.928 1.00 48.72 171 THR A CA 1
ATOM 1362 C C . THR A 1 171 ? -5.547 12.792 25.606 1.00 48.72 171 THR A C 1
ATOM 1364 O O . THR A 1 171 ? -4.508 12.601 24.974 1.00 48.72 171 THR A O 1
ATOM 1367 N N . HIS A 1 172 ? -5.706 12.342 26.856 1.00 39.56 172 HIS A N 1
ATOM 1368 C CA . HIS A 1 172 ? -4.607 11.747 27.613 1.00 39.56 172 HIS A CA 1
ATOM 1369 C C . HIS A 1 172 ? -4.265 10.311 27.173 1.00 39.56 172 HIS A C 1
ATOM 1371 O O . HIS A 1 172 ? -3.085 9.979 27.061 1.00 39.56 172 HIS A O 1
ATOM 1377 N N . GLN A 1 173 ? -5.260 9.488 26.812 1.00 44.88 173 GLN A N 1
ATOM 1378 C CA . GLN A 1 173 ? -5.007 8.123 26.318 1.00 44.88 173 GLN A CA 1
ATOM 1379 C C . GLN A 1 173 ? -4.326 8.091 24.943 1.00 44.88 173 GLN A C 1
ATOM 1381 O O . GLN A 1 173 ? -3.529 7.194 24.673 1.00 44.88 173 GLN A O 1
ATOM 1386 N N . HIS A 1 174 ? -4.577 9.081 24.082 1.00 46.97 174 HIS A N 1
ATOM 1387 C CA . HIS A 1 174 ? -3.970 9.104 22.750 1.00 46.97 174 HIS A CA 1
ATOM 1388 C C . HIS A 1 174 ? -2.495 9.545 22.786 1.00 46.97 174 HIS A C 1
ATOM 1390 O O . HIS A 1 174 ? -1.689 9.049 21.996 1.00 46.97 174 HIS A O 1
ATOM 1396 N N . TYR A 1 175 ? -2.128 10.422 23.730 1.00 44.72 175 TYR A N 1
ATOM 1397 C CA . TYR A 1 175 ? -0.765 10.952 23.865 1.00 44.72 175 TYR A CA 1
ATOM 1398 C C . TYR A 1 175 ? 0.205 9.971 24.540 1.00 44.72 175 TYR A C 1
ATOM 1400 O O . TYR A 1 175 ? 1.370 9.908 24.156 1.00 44.72 175 TYR A O 1
ATOM 1408 N N . GLN A 1 176 ? -0.264 9.147 25.485 1.00 42.22 176 GLN A N 1
ATOM 1409 C CA . GLN A 1 176 ? 0.594 8.133 26.114 1.00 42.22 176 GLN A CA 1
ATOM 1410 C C . GLN A 1 176 ? 0.997 6.998 25.153 1.00 42.22 176 GLN A C 1
ATOM 1412 O O . GLN A 1 176 ? 2.056 6.407 25.334 1.00 42.22 176 GLN A O 1
ATOM 1417 N N . SER A 1 177 ? 0.233 6.743 24.080 1.00 44.22 177 SER A N 1
ATOM 1418 C CA . SER A 1 177 ? 0.620 5.748 23.059 1.00 44.22 177 SER A CA 1
ATOM 1419 C C . SER A 1 177 ? 1.738 6.216 22.111 1.00 44.22 177 SER A C 1
ATOM 1421 O O . SER A 1 177 ? 2.384 5.393 21.470 1.00 44.22 177 SER A O 1
ATOM 1423 N N . LEU A 1 178 ? 1.997 7.529 22.042 1.00 47.53 178 LEU A N 1
ATOM 1424 C CA . LEU A 1 178 ? 2.989 8.143 21.146 1.00 47.53 178 LEU A CA 1
ATOM 1425 C C . LEU A 1 178 ? 4.295 8.539 21.863 1.00 47.53 178 LEU A C 1
ATOM 1427 O O . LEU A 1 178 ? 5.258 8.939 21.214 1.00 47.53 178 LEU A O 1
ATOM 1431 N N . GLY A 1 179 ? 4.354 8.412 23.192 1.00 40.16 179 GLY A N 1
ATOM 1432 C CA . GLY A 1 179 ? 5.435 8.939 24.031 1.00 40.16 179 GLY A CA 1
ATOM 1433 C C . GLY A 1 179 ? 6.736 8.128 24.094 1.00 40.16 179 GLY A C 1
ATOM 1434 O O . GLY A 1 179 ? 7.569 8.454 24.929 1.00 40.16 179 GLY A O 1
ATOM 1435 N N . ASN A 1 180 ? 6.938 7.097 23.262 1.00 42.25 180 ASN A N 1
ATOM 1436 C CA . ASN A 1 180 ? 8.089 6.183 23.400 1.00 42.25 180 ASN A CA 1
ATOM 1437 C C . ASN A 1 180 ? 9.027 6.070 22.182 1.00 42.25 180 ASN A C 1
ATOM 1439 O O . ASN A 1 180 ? 9.828 5.142 22.115 1.00 42.25 180 ASN A O 1
ATOM 1443 N N . TYR A 1 181 ? 8.998 7.018 21.239 1.00 47.28 181 TYR A N 1
ATOM 1444 C CA . TYR A 1 181 ? 9.930 7.031 20.098 1.00 47.28 181 TYR A CA 1
ATOM 1445 C C . TYR A 1 181 ? 10.765 8.317 20.043 1.00 47.28 181 TYR A C 1
ATOM 1447 O O . TYR A 1 181 ? 10.522 9.217 19.242 1.00 47.28 181 TYR A O 1
ATOM 1455 N N . GLY A 1 182 ? 11.800 8.380 20.884 1.00 44.56 182 GLY A N 1
ATOM 1456 C CA . GLY A 1 182 ? 12.816 9.440 20.914 1.00 44.56 182 GLY A CA 1
ATOM 1457 C C . GLY A 1 182 ? 13.851 9.380 19.781 1.00 44.56 182 GLY A C 1
ATOM 1458 O O . GLY A 1 182 ? 15.031 9.569 20.044 1.00 44.56 182 GLY A O 1
ATOM 1459 N N . LEU A 1 183 ? 13.448 9.097 18.536 1.00 42.78 183 LEU A N 1
ATOM 1460 C CA . LEU A 1 183 ? 14.395 8.937 17.413 1.00 42.78 183 LEU A CA 1
ATOM 1461 C C . LEU A 1 183 ? 14.002 9.625 16.094 1.00 42.78 183 LEU A C 1
ATOM 1463 O O . LEU A 1 183 ? 14.726 9.498 15.116 1.00 42.78 183 LE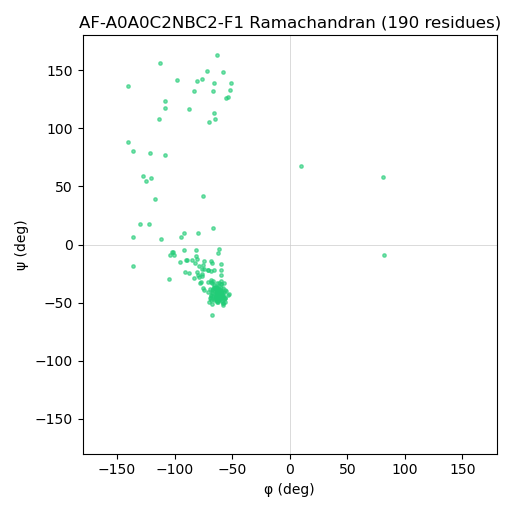U A O 1
ATOM 1467 N N . TYR A 1 184 ? 12.928 10.423 16.066 1.00 41.50 184 TYR A N 1
ATOM 1468 C CA . TYR A 1 184 ? 12.517 11.173 14.862 1.00 41.50 184 TYR A CA 1
ATOM 1469 C C . TYR A 1 184 ? 12.668 12.701 14.956 1.00 41.50 184 TYR A C 1
ATOM 1471 O O . TYR A 1 184 ? 12.316 13.407 14.014 1.00 41.50 184 TYR A O 1
ATOM 1479 N N . GLN A 1 185 ? 13.226 13.242 16.045 1.00 38.16 185 GLN A N 1
ATOM 1480 C CA . GLN A 1 185 ? 13.381 14.699 16.178 1.00 38.16 185 GLN A CA 1
ATOM 1481 C C . GLN A 1 185 ? 14.501 15.298 15.313 1.00 38.16 185 GLN A C 1
ATOM 1483 O O . GLN A 1 185 ? 14.428 16.479 14.991 1.00 38.16 185 GLN A O 1
ATOM 1488 N N . HIS A 1 186 ? 15.492 14.517 14.873 1.00 35.69 186 HIS A N 1
ATOM 1489 C CA . HIS A 1 186 ? 16.667 15.094 14.210 1.00 35.69 186 HIS A CA 1
ATOM 1490 C C . HIS A 1 186 ? 16.567 15.251 12.684 1.00 35.69 186 HIS A C 1
ATOM 1492 O O . HIS A 1 186 ? 17.373 15.974 12.108 1.00 35.69 186 HIS A O 1
ATOM 1498 N N . THR A 1 187 ? 15.589 14.629 12.016 1.00 38.38 187 THR A N 1
ATOM 1499 C CA . THR A 1 187 ? 15.474 14.679 10.539 1.00 38.38 187 THR A CA 1
ATOM 1500 C C . THR A 1 187 ? 14.372 15.624 10.044 1.00 38.38 187 THR A C 1
ATOM 1502 O O . THR A 1 187 ? 14.299 15.910 8.857 1.00 38.38 187 THR A O 1
ATOM 1505 N N . LEU A 1 188 ? 13.528 16.148 10.942 1.00 33.06 188 LEU A N 1
ATOM 1506 C CA . LEU A 1 188 ? 12.447 17.091 10.608 1.00 33.06 188 LEU A CA 1
ATOM 1507 C C . LEU A 1 188 ? 12.781 18.559 10.926 1.00 33.06 188 LEU A C 1
ATOM 1509 O O . LEU A 1 188 ? 12.029 19.446 10.538 1.00 33.06 188 LEU A O 1
ATOM 1513 N N . GLN A 1 189 ? 13.915 18.833 11.578 1.00 31.58 189 GLN A N 1
ATOM 1514 C CA . GLN A 1 189 ? 14.389 20.199 11.849 1.00 31.58 189 GLN A CA 1
ATOM 1515 C C . GLN A 1 189 ? 15.123 20.860 10.671 1.00 31.58 189 GLN A C 1
ATOM 1517 O O . GLN A 1 189 ? 15.456 22.034 10.754 1.00 31.58 189 GLN A O 1
ATOM 1522 N N . SER A 1 190 ? 15.353 20.147 9.570 1.00 33.06 190 SER A N 1
ATOM 1523 C CA . SER A 1 190 ? 15.965 20.695 8.351 1.00 33.06 190 SER A CA 1
ATOM 1524 C C . SER A 1 190 ? 14.947 21.171 7.301 1.00 33.06 190 SER A C 1
ATOM 1526 O O . SER A 1 190 ? 15.350 21.547 6.205 1.00 33.06 190 SER A O 1
ATOM 1528 N N . PHE A 1 191 ? 13.646 21.172 7.620 1.00 36.53 191 PHE A N 1
ATOM 1529 C CA . PHE A 1 191 ? 12.568 21.551 6.691 1.00 36.53 191 PHE A CA 1
ATOM 1530 C C . PHE A 1 191 ? 11.569 22.587 7.247 1.00 36.53 191 PHE A C 1
ATOM 1532 O O . PHE A 1 191 ? 10.483 22.745 6.688 1.00 36.53 191 PHE A O 1
ATOM 1539 N N . ILE A 1 192 ? 11.925 23.312 8.315 1.00 35.78 192 ILE A N 1
ATOM 1540 C CA . ILE A 1 192 ? 11.175 24.479 8.820 1.00 35.78 192 ILE A CA 1
ATOM 1541 C C . ILE A 1 192 ? 12.116 25.673 8.916 1.00 35.78 192 ILE A C 1
ATOM 1543 O O . ILE A 1 192 ? 13.217 25.485 9.477 1.00 35.78 192 ILE A O 1
#

Mean predicted aligned error: 10.72 Å

Organism: Thelohanellus kitauei (NCBI:txid669202)

Foldseek 3Di:
DPDDDPPPPVVLVLLVVLLPDALPPDLVSVLVSLLVLLVLVVVQVPDPCNPPRPPDDVLSVLLSCLSNVVSNLCSLVPDDPPDPDLLVSLLSSLVSLLSNLVNHDDPVSNVVSVVSNVVSLVPDPPVSSVVSVVSNVVVVVVVVVVVVVVVVVVVVVCVVPDDPPVVVVPVVVVVVVVPPDPDPPPPCVVPD

Radius of gyration: 20.06 Å; Cα contacts (8 Å, |Δi|>4): 89; chains: 1; bounding box: 42×46×58 Å

Nearest PDB structures (foldseek):
  8v3b-assembly1_a  TM=3.779E-01  e=1.868E+00  synthetic construct
  3jaj-assembly1_6  TM=3.152E-01  e=5.375E+00  Oryctolagus cuniculus